Protein AF-A0A943DMT1-F1 (afdb_monomer)

Radius of gyration: 23.89 Å; Cα contacts (8 Å, |Δi|>4): 270; chains: 1; bounding box: 46×47×75 Å

Mean predicted aligned error: 6.94 Å

Foldseek 3Di:
DLQVVLLVLLVVQQVLDPCLLVVLVVLLVVLVVVLVVCVPPDPVVNVVSVVSNVVSPVSNCVSVVVVVVSVVVSVCSLVCCCFAVVALPVSLVRLVSLLVCCVVVVQDDVSVVCNLVSLLSNLVSCLQVVVLVVSVVSCVVVPSPDPVSSLQSVLSSQLSVCVVVLVLVSNLVSLVPHDPVQVVPLLSVLVNCVSVVVLVVSLVSLVPDDAPGPNSLLSSLLSNLSSCVSVVVNVRSLVSLVVNCVVVHPGPSNVSSVVVNVVD

Solvent-accessible surface area (backbone atoms only — not comparable to full-atom values): 13920 Å² total; per-residue (Å²): 116,68,55,64,49,49,43,51,56,54,56,49,36,62,70,52,70,60,61,63,56,51,52,19,53,50,42,34,51,52,33,52,52,53,51,68,76,41,75,86,55,64,69,68,62,52,50,55,50,51,52,55,28,48,52,32,41,51,56,29,50,54,54,51,47,54,52,49,53,54,52,50,52,48,54,47,57,58,46,39,36,40,33,67,69,43,32,49,63,62,31,31,56,39,31,44,50,48,41,53,50,38,65,76,70,55,56,42,74,57,30,47,70,47,42,46,58,40,49,34,50,28,39,50,28,28,48,60,70,66,36,51,67,59,32,52,52,48,49,70,73,69,47,53,82,47,66,69,48,33,53,51,45,51,48,55,49,52,42,53,49,21,58,73,75,68,36,46,68,60,26,51,59,50,57,72,71,42,56,70,75,61,66,66,39,63,71,57,47,41,53,50,28,44,62,71,68,39,34,69,62,27,45,56,51,53,71,74,50,79,62,89,43,59,40,49,42,44,52,48,30,44,50,44,17,53,34,27,45,77,72,69,38,51,75,67,12,46,61,25,27,49,55,40,49,70,67,73,49,83,36,60,64,28,59,51,29,58,56,54,59,75,76,107

Nearest PDB structures (foldseek):
  8qoy-assembly1_A  TM=2.905E-01  e=3.415E-01  Actinobacillus pleuropneumoniae
  7uxh-assembly1_C  TM=5.455E-01  e=3.270E+00  Homo sapiens
  8ras-assembly1_G  TM=3.789E-01  e=1.540E+00  Sinapis alba
  4jt6-assembly2_A  TM=5.772E-01  e=6.943E+00  Homo sapiens
  8rdj-assembly1_G  TM=2.939E-01  e=2.739E+00  Sinapis alba

Structure (mmCIF, N/CA/C/O backbone):
data_AF-A0A943DMT1-F1
#
_entry.id   AF-A0A943DMT1-F1
#
loop_
_atom_site.group_PDB
_atom_site.id
_atom_site.type_symbol
_atom_site.label_atom_id
_atom_site.label_alt_id
_atom_site.label_comp_id
_atom_site.label_asym_id
_atom_site.label_entity_id
_atom_site.label_seq_id
_atom_site.pdbx_PDB_ins_code
_atom_site.Cartn_x
_atom_site.Cartn_y
_atom_site.Cartn_z
_atom_site.occupancy
_atom_site.B_iso_or_equiv
_atom_site.auth_seq_id
_atom_site.auth_comp_id
_atom_site.auth_asym_id
_atom_site.auth_atom_id
_atom_site.pdbx_PDB_model_num
ATOM 1 N N . MET A 1 1 ? 0.502 -19.768 -8.651 1.00 56.31 1 MET A N 1
ATOM 2 C CA . MET A 1 1 ? 0.466 -19.436 -10.100 1.00 56.31 1 MET A CA 1
ATOM 3 C C . MET A 1 1 ? 0.838 -17.974 -10.369 1.00 56.31 1 MET A C 1
ATOM 5 O O . MET A 1 1 ? 1.644 -17.725 -11.260 1.00 56.31 1 MET A O 1
ATOM 9 N N . GLN A 1 2 ? 0.332 -17.012 -9.584 1.00 69.56 2 GLN A N 1
ATOM 10 C CA . GLN A 1 2 ? 0.595 -15.582 -9.805 1.00 69.56 2 GLN A CA 1
ATOM 11 C C . GLN A 1 2 ? 2.077 -15.187 -9.621 1.00 69.56 2 GLN A C 1
ATOM 13 O O . GLN A 1 2 ? 2.613 -14.405 -10.408 1.00 69.56 2 GLN A O 1
ATOM 18 N N . LYS A 1 3 ? 2.776 -15.797 -8.651 1.00 75.25 3 LYS A N 1
ATOM 19 C CA . LYS A 1 3 ? 4.197 -15.530 -8.356 1.00 75.25 3 LYS A CA 1
ATOM 20 C C . LYS A 1 3 ? 5.156 -15.800 -9.511 1.00 75.25 3 LYS A C 1
ATOM 22 O O . LYS A 1 3 ? 5.931 -14.924 -9.897 1.00 75.25 3 LYS A O 1
ATOM 27 N N . GLU A 1 4 ? 5.098 -16.994 -10.092 1.00 81.62 4 GLU A N 1
ATOM 28 C CA . GLU A 1 4 ? 5.957 -17.358 -11.223 1.00 81.62 4 GLU A CA 1
ATOM 29 C C . GLU A 1 4 ? 5.676 -16.488 -12.446 1.00 81.62 4 GLU A C 1
ATOM 31 O O . GLU A 1 4 ? 6.601 -16.082 -13.153 1.00 81.62 4 GLU A O 1
ATOM 36 N N . GLU A 1 5 ? 4.409 -16.149 -12.673 1.00 84.44 5 GLU A N 1
ATOM 37 C CA . GLU A 1 5 ? 4.015 -15.312 -13.792 1.00 84.44 5 GLU A CA 1
ATOM 38 C C . GLU A 1 5 ? 4.485 -13.861 -13.627 1.00 84.44 5 GLU A C 1
ATOM 40 O O . GLU A 1 5 ? 5.053 -13.298 -14.563 1.00 84.44 5 GLU A O 1
ATOM 45 N N . ALA A 1 6 ? 4.329 -13.260 -12.444 1.00 84.06 6 ALA A N 1
ATOM 46 C CA . ALA A 1 6 ? 4.822 -11.912 -12.170 1.00 84.06 6 ALA A CA 1
ATOM 47 C C . ALA A 1 6 ? 6.348 -11.832 -12.327 1.00 84.06 6 ALA A C 1
ATOM 49 O O . ALA A 1 6 ? 6.861 -10.923 -12.984 1.00 84.06 6 ALA A O 1
ATOM 50 N N . ILE A 1 7 ? 7.079 -12.832 -11.820 1.00 86.56 7 ILE A N 1
ATOM 51 C CA . ILE A 1 7 ? 8.531 -12.939 -12.011 1.00 86.56 7 ILE A CA 1
ATOM 52 C C . ILE A 1 7 ? 8.866 -13.119 -13.495 1.00 86.56 7 ILE A C 1
ATOM 54 O O . ILE A 1 7 ? 9.801 -12.491 -13.988 1.00 86.56 7 ILE A O 1
ATOM 58 N N . LYS A 1 8 ? 8.111 -13.930 -14.246 1.00 89.69 8 LYS A N 1
ATOM 59 C CA . LYS A 1 8 ? 8.296 -14.111 -15.696 1.00 89.69 8 LYS A CA 1
ATOM 60 C C . LYS A 1 8 ? 8.087 -12.801 -16.459 1.00 89.69 8 LYS A C 1
ATOM 62 O O . LYS A 1 8 ? 8.887 -12.469 -17.338 1.00 89.69 8 LYS A O 1
ATOM 67 N N . ILE A 1 9 ? 7.064 -12.022 -16.106 1.00 86.12 9 ILE A N 1
ATOM 68 C CA . ILE A 1 9 ? 6.836 -10.695 -16.686 1.00 86.12 9 ILE A CA 1
ATOM 69 C C . ILE A 1 9 ? 7.989 -9.758 -16.299 1.00 86.12 9 ILE A C 1
ATOM 71 O O . ILE A 1 9 ? 8.556 -9.118 -17.186 1.00 86.12 9 ILE A O 1
ATOM 75 N N . TYR A 1 10 ? 8.421 -9.739 -15.034 1.00 89.31 10 TYR A N 1
ATOM 76 C CA . TYR A 1 10 ? 9.549 -8.915 -14.592 1.00 89.31 10 TYR A CA 1
ATOM 77 C C . TYR A 1 10 ? 10.860 -9.263 -15.326 1.00 89.31 10 TYR A C 1
ATOM 79 O O . TYR A 1 10 ? 11.567 -8.385 -15.828 1.00 89.31 10 TYR A O 1
ATOM 87 N N . LYS A 1 11 ? 11.157 -10.560 -15.477 1.00 89.69 11 LYS A N 1
ATOM 88 C CA . LYS A 1 11 ? 12.288 -11.094 -16.258 1.00 89.69 11 LYS A CA 1
ATOM 89 C C . LYS A 1 11 ? 12.272 -10.591 -17.695 1.00 89.69 11 LYS A C 1
ATOM 91 O O . LYS A 1 11 ? 13.298 -10.175 -18.223 1.00 89.69 11 LYS A O 1
ATOM 96 N N . SER A 1 12 ? 11.097 -10.567 -18.313 1.00 89.25 12 SER A N 1
ATOM 97 C CA . SER A 1 12 ? 10.948 -10.158 -19.708 1.00 89.25 12 SER A CA 1
ATOM 98 C C . SER A 1 12 ? 11.250 -8.674 -19.975 1.00 89.25 12 SER A C 1
ATOM 100 O O . SER A 1 12 ? 11.383 -8.287 -21.136 1.00 89.25 12 SER A O 1
ATOM 102 N N . PHE A 1 13 ? 11.377 -7.833 -18.940 1.00 88.25 13 PHE A N 1
ATOM 103 C CA . PHE A 1 13 ? 11.869 -6.462 -19.105 1.00 88.25 13 PHE A CA 1
ATOM 104 C C . PHE A 1 13 ? 13.378 -6.399 -19.348 1.00 88.25 13 PHE A C 1
ATOM 106 O O . PHE A 1 13 ? 13.834 -5.389 -19.864 1.00 88.25 13 PHE A O 1
ATOM 113 N N . ALA A 1 14 ? 14.159 -7.440 -19.038 1.00 87.06 14 ALA A N 1
ATOM 114 C CA . ALA A 1 14 ? 15.583 -7.468 -19.387 1.00 87.06 14 ALA A CA 1
ATOM 115 C C . ALA A 1 14 ? 15.803 -7.584 -20.904 1.00 87.06 14 ALA A C 1
ATOM 117 O O . ALA A 1 14 ? 16.719 -6.975 -21.453 1.00 87.06 14 ALA A O 1
ATOM 118 N N . SER A 1 15 ? 14.950 -8.367 -21.572 1.00 81.44 15 SER A N 1
ATOM 119 C CA . SER A 1 15 ? 15.057 -8.717 -22.994 1.00 81.44 15 SER A CA 1
ATOM 120 C C . SER A 1 15 ? 14.152 -7.893 -23.909 1.00 81.44 15 SER A C 1
ATOM 122 O O . SER A 1 15 ? 14.126 -8.114 -25.121 1.00 81.44 15 SER A O 1
ATOM 124 N N . MET A 1 16 ? 13.390 -6.944 -23.362 1.00 79.50 16 MET A N 1
ATOM 125 C CA . MET A 1 16 ? 12.536 -6.082 -24.172 1.00 79.50 16 MET A CA 1
ATOM 126 C C . MET A 1 16 ? 13.415 -5.223 -25.098 1.00 79.50 16 MET A C 1
ATOM 128 O O . MET A 1 16 ? 14.428 -4.648 -24.693 1.00 79.50 16 MET A O 1
ATOM 132 N N . LYS A 1 17 ? 13.070 -5.245 -26.393 1.00 70.50 17 LYS A N 1
ATOM 133 C CA . LYS A 1 17 ? 13.954 -4.791 -27.469 1.00 70.50 17 LYS A CA 1
ATOM 134 C C . LYS A 1 17 ? 14.282 -3.302 -27.297 1.00 70.50 17 LYS A C 1
ATOM 136 O O . LYS A 1 17 ? 13.425 -2.446 -27.498 1.00 70.50 17 LYS A O 1
ATOM 141 N N . LYS A 1 18 ? 15.549 -3.007 -26.986 1.00 70.19 18 LYS A N 1
ATOM 142 C CA . LYS A 1 18 ? 16.081 -1.637 -26.874 1.00 70.19 18 LYS A CA 1
ATOM 143 C C . LYS A 1 18 ? 16.042 -0.903 -28.212 1.00 70.19 18 LYS A C 1
ATOM 145 O O . LYS A 1 18 ? 15.707 0.272 -28.267 1.00 70.19 18 LYS A O 1
ATOM 150 N N . LEU A 1 19 ? 16.390 -1.628 -29.276 1.00 60.12 19 LEU A N 1
ATOM 151 C CA . LEU A 1 19 ? 16.612 -1.088 -30.612 1.00 60.12 19 LEU A CA 1
ATOM 152 C C . LEU A 1 19 ? 15.385 -0.377 -31.205 1.00 60.12 19 LEU A C 1
ATOM 154 O O . LEU A 1 19 ? 15.560 0.762 -31.605 1.00 60.12 19 LEU A O 1
ATOM 158 N N . PRO A 1 20 ? 14.161 -0.944 -31.225 1.00 65.06 20 PRO A N 1
ATOM 159 C CA . PRO A 1 20 ? 13.002 -0.235 -31.756 1.00 65.06 20 PRO A CA 1
ATOM 160 C C . PRO A 1 20 ? 12.673 1.022 -30.949 1.00 65.06 20 PRO A C 1
ATOM 162 O O . PRO A 1 20 ? 12.417 2.039 -31.563 1.00 65.06 20 PRO A O 1
ATOM 165 N N . ILE A 1 21 ? 12.768 1.011 -29.614 1.00 66.56 21 ILE A N 1
ATOM 166 C CA . ILE A 1 21 ? 12.490 2.206 -28.791 1.00 66.56 21 ILE A CA 1
ATOM 167 C C . ILE A 1 21 ? 13.549 3.301 -29.014 1.00 66.56 21 ILE A C 1
ATOM 169 O O . ILE A 1 21 ? 13.216 4.478 -29.116 1.00 66.56 21 ILE A O 1
ATOM 173 N N . ILE A 1 22 ? 14.830 2.930 -29.103 1.00 68.94 22 ILE A N 1
ATOM 174 C CA . ILE A 1 22 ? 15.926 3.883 -29.344 1.00 68.94 22 ILE A CA 1
ATOM 175 C C . ILE A 1 22 ? 15.883 4.406 -30.781 1.00 68.94 22 ILE A C 1
ATOM 177 O O . ILE A 1 22 ? 15.992 5.609 -30.988 1.00 68.94 22 ILE A O 1
ATOM 181 N N . ALA A 1 23 ? 15.703 3.525 -31.767 1.00 65.25 23 ALA A N 1
ATOM 182 C CA . ALA A 1 23 ? 15.617 3.890 -33.178 1.00 65.25 23 ALA A CA 1
ATOM 183 C C . ALA A 1 23 ? 14.417 4.800 -33.441 1.00 65.25 23 ALA A C 1
ATOM 185 O O . ALA A 1 23 ? 14.522 5.742 -34.216 1.00 65.25 23 ALA A O 1
ATOM 186 N N . SER A 1 24 ? 13.300 4.559 -32.761 1.00 66.12 24 SER A N 1
ATOM 187 C CA . SER A 1 24 ? 12.099 5.365 -32.910 1.00 66.12 24 SER A CA 1
ATOM 188 C C . SER A 1 24 ? 12.280 6.761 -32.285 1.00 66.12 24 SER A C 1
ATOM 190 O O . SER A 1 24 ? 11.976 7.767 -32.924 1.00 66.12 24 SER A O 1
ATOM 192 N N . LEU A 1 25 ? 12.904 6.851 -31.100 1.00 70.12 25 LEU A N 1
ATOM 193 C CA . LEU A 1 25 ? 13.276 8.131 -30.483 1.00 70.12 25 LEU A CA 1
ATOM 194 C C . LEU A 1 25 ? 14.291 8.909 -31.341 1.00 70.12 25 LEU A C 1
ATOM 196 O O . LEU A 1 25 ? 14.144 10.112 -31.542 1.00 70.12 25 LEU A O 1
ATOM 200 N N . ALA A 1 26 ? 15.300 8.217 -31.878 1.00 73.81 26 ALA A N 1
ATOM 201 C CA . ALA A 1 26 ? 16.315 8.799 -32.750 1.00 73.81 26 ALA A CA 1
ATOM 202 C C . ALA A 1 26 ? 15.716 9.295 -34.074 1.00 73.81 26 ALA A C 1
ATOM 204 O O . ALA A 1 26 ? 16.050 10.391 -34.512 1.00 73.81 26 ALA A O 1
ATOM 205 N N . ALA A 1 27 ? 14.796 8.537 -34.677 1.00 70.00 27 ALA A N 1
ATOM 206 C CA . ALA A 1 27 ? 14.100 8.938 -35.895 1.00 70.00 27 ALA A CA 1
ATOM 207 C C . ALA A 1 27 ? 13.188 10.154 -35.667 1.00 70.00 27 ALA A C 1
ATOM 209 O O . ALA A 1 27 ? 13.131 11.043 -36.513 1.00 70.00 27 ALA A O 1
ATOM 210 N N . MET A 1 28 ? 12.533 10.243 -34.504 1.00 71.62 28 MET A N 1
ATOM 211 C CA . MET A 1 28 ? 11.756 11.423 -34.115 1.00 71.62 28 MET A CA 1
ATOM 212 C C . MET A 1 28 ? 12.650 12.666 -33.961 1.00 71.62 28 MET A C 1
ATOM 214 O O . MET A 1 28 ? 12.323 13.725 -34.490 1.00 71.62 28 MET A O 1
ATOM 218 N N . ILE A 1 29 ? 13.804 12.536 -33.293 1.00 77.81 29 ILE A N 1
ATOM 219 C CA . ILE A 1 29 ? 14.772 13.634 -33.118 1.00 77.81 29 ILE A CA 1
ATOM 220 C C . ILE A 1 29 ? 15.372 14.061 -34.465 1.00 77.81 29 ILE A C 1
ATOM 222 O O . ILE A 1 29 ? 15.385 15.249 -34.776 1.00 77.81 29 ILE A O 1
ATOM 226 N N . ALA A 1 30 ? 15.828 13.109 -35.284 1.00 73.31 30 ALA A N 1
ATOM 227 C CA . ALA A 1 30 ? 16.357 13.380 -36.621 1.00 73.31 30 ALA A CA 1
ATOM 228 C C . ALA A 1 30 ? 15.311 14.070 -37.504 1.00 73.31 30 ALA A C 1
ATOM 230 O O . ALA A 1 30 ? 15.624 15.016 -38.220 1.00 73.31 30 ALA A O 1
ATOM 231 N N . GLY A 1 31 ? 14.053 13.649 -37.383 1.00 69.88 31 GLY A N 1
ATOM 232 C CA . GLY A 1 31 ? 12.919 14.274 -38.034 1.00 69.88 31 GLY A CA 1
ATOM 233 C C . GLY A 1 31 ? 12.712 15.741 -37.684 1.00 69.88 31 GLY A C 1
ATOM 234 O O . GLY A 1 31 ? 12.584 16.581 -38.574 1.00 69.88 31 GLY A O 1
ATOM 235 N N . LEU A 1 32 ? 12.728 16.051 -36.387 1.00 71.50 32 LEU A N 1
ATOM 236 C CA . LEU A 1 32 ? 12.641 17.425 -35.895 1.00 71.50 32 LEU A CA 1
ATOM 237 C C . LEU A 1 32 ? 13.824 18.270 -36.387 1.00 71.50 32 LEU A C 1
ATOM 239 O O . LEU A 1 32 ? 13.625 19.400 -36.822 1.00 71.50 32 LEU A O 1
ATOM 243 N N . ILE A 1 33 ? 15.042 17.720 -36.383 1.00 76.50 33 ILE A N 1
ATOM 244 C CA . ILE A 1 33 ? 16.239 18.417 -36.878 1.00 76.50 33 ILE A CA 1
ATOM 245 C C . ILE A 1 33 ? 16.117 18.725 -38.377 1.00 76.50 33 ILE A C 1
ATOM 247 O O . ILE A 1 33 ? 16.348 19.861 -38.785 1.00 76.50 33 ILE A O 1
ATOM 251 N N . ILE A 1 34 ? 15.714 17.748 -39.196 1.00 70.12 34 ILE A N 1
ATOM 252 C CA . ILE A 1 34 ? 15.523 17.934 -40.644 1.00 70.12 34 ILE A CA 1
ATOM 253 C C . ILE A 1 34 ? 14.454 18.995 -40.920 1.00 70.12 34 ILE A C 1
ATOM 255 O O . ILE A 1 34 ? 14.641 19.812 -41.822 1.00 70.12 34 ILE A O 1
ATOM 259 N N . PHE A 1 35 ? 13.373 19.015 -40.135 1.00 68.06 35 PHE A N 1
ATOM 260 C CA . PHE A 1 35 ? 12.329 20.035 -40.225 1.00 68.06 35 PHE A CA 1
ATOM 261 C C . PHE A 1 35 ? 12.877 21.444 -39.952 1.00 68.06 35 PHE A C 1
ATOM 263 O O . PHE A 1 35 ? 12.688 22.340 -40.773 1.00 68.06 35 PHE A O 1
ATOM 270 N N . PHE A 1 36 ? 13.615 21.638 -38.852 1.00 70.00 36 PHE A N 1
ATOM 271 C CA . PHE A 1 36 ? 14.183 22.948 -38.509 1.00 70.00 36 PHE A CA 1
ATOM 272 C C . PHE A 1 36 ? 15.251 23.425 -39.503 1.00 70.00 36 PHE A C 1
ATOM 274 O O . PHE A 1 36 ? 15.325 24.618 -39.785 1.00 70.00 36 PHE A O 1
ATOM 281 N N . LEU A 1 37 ? 16.055 22.516 -40.065 1.00 72.00 37 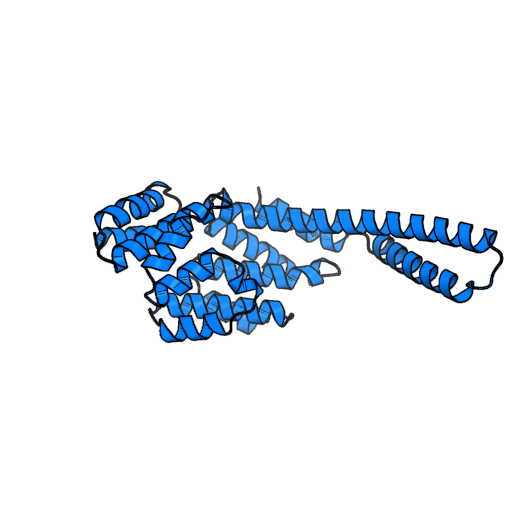LEU A N 1
ATOM 282 C CA . LEU A 1 37 ? 17.093 22.866 -41.042 1.00 72.00 37 LEU A CA 1
ATOM 283 C C . LEU A 1 37 ? 16.537 23.218 -42.431 1.00 72.00 37 LEU A C 1
ATOM 285 O O . LEU A 1 37 ? 17.196 23.932 -43.180 1.00 72.00 37 LEU A O 1
ATOM 289 N N . ASN A 1 38 ? 15.338 22.743 -42.779 1.00 68.06 38 ASN A N 1
ATOM 290 C CA . ASN A 1 38 ? 14.748 22.904 -44.115 1.00 68.06 38 ASN A CA 1
ATOM 291 C C . ASN A 1 38 ? 13.514 23.813 -44.134 1.00 68.06 38 ASN A C 1
ATOM 293 O O . ASN A 1 38 ? 12.703 23.730 -45.054 1.00 68.06 38 ASN A O 1
ATOM 297 N N . ILE A 1 39 ? 13.378 24.714 -43.156 1.00 66.56 39 ILE A N 1
ATOM 298 C CA . ILE A 1 39 ? 12.214 25.608 -43.041 1.00 66.56 39 ILE A CA 1
ATOM 299 C C . ILE A 1 39 ? 12.034 26.534 -44.266 1.00 66.56 39 ILE A C 1
ATOM 301 O O . ILE A 1 39 ? 10.929 26.996 -44.526 1.00 66.56 39 ILE A O 1
ATOM 305 N N . ASN A 1 40 ? 13.107 26.743 -45.044 1.00 67.31 40 ASN A N 1
ATOM 306 C CA . ASN A 1 40 ? 13.139 27.547 -46.274 1.00 67.31 40 ASN A CA 1
ATOM 307 C C . ASN A 1 40 ? 13.223 26.704 -47.568 1.00 67.31 40 ASN A C 1
ATOM 309 O O . ASN A 1 40 ? 13.429 27.259 -48.647 1.00 67.31 40 ASN A O 1
ATOM 313 N N . ALA A 1 41 ? 13.125 25.372 -47.486 1.00 62.66 41 ALA A N 1
ATOM 314 C CA . ALA A 1 41 ? 13.179 24.489 -48.653 1.00 62.66 41 ALA A CA 1
ATOM 315 C C . ALA A 1 41 ? 11.832 24.442 -49.406 1.00 62.66 41 ALA A C 1
ATOM 317 O O . ALA A 1 41 ? 10.784 24.794 -48.869 1.00 62.66 41 ALA A O 1
ATOM 318 N N . GLY A 1 42 ? 11.845 23.985 -50.665 1.00 68.19 42 GLY A N 1
ATOM 319 C CA . GLY A 1 42 ? 10.634 23.863 -51.487 1.00 68.19 42 GLY A CA 1
ATOM 320 C C . GLY A 1 42 ? 9.558 22.966 -50.853 1.00 68.19 42 GLY A C 1
ATOM 321 O O . GLY A 1 42 ? 9.865 21.953 -50.222 1.00 68.19 42 GLY A O 1
ATOM 322 N N . SER A 1 43 ? 8.284 23.318 -51.062 1.00 66.94 43 SER A N 1
ATOM 323 C CA . SER A 1 43 ? 7.121 22.726 -50.378 1.00 66.94 43 SER A CA 1
ATOM 324 C C . SER A 1 43 ? 7.062 21.191 -50.427 1.00 66.94 43 SER A C 1
ATOM 326 O O . SER A 1 43 ? 6.732 20.562 -49.425 1.00 66.94 43 SER A O 1
ATOM 328 N N . LEU A 1 44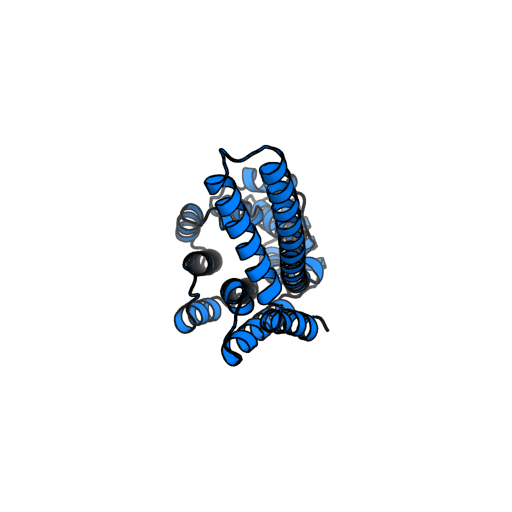 ? 7.444 20.564 -51.544 1.00 71.38 44 LEU A N 1
ATOM 329 C CA . LEU A 1 44 ? 7.441 19.103 -51.706 1.00 71.38 44 LEU A CA 1
ATOM 330 C C . LEU A 1 44 ? 8.405 18.379 -50.743 1.00 71.38 44 LEU A C 1
ATOM 332 O O . LEU A 1 44 ? 8.061 17.329 -50.200 1.00 71.38 44 LEU A O 1
ATOM 336 N N . PHE A 1 45 ? 9.591 18.946 -50.493 1.00 67.31 45 PHE A N 1
ATOM 337 C CA . PHE A 1 45 ? 10.575 18.366 -49.569 1.00 67.31 45 PHE A CA 1
ATOM 338 C C . PHE A 1 45 ? 10.082 18.413 -48.122 1.00 67.31 45 PHE A C 1
ATOM 340 O O . PHE A 1 45 ? 10.266 17.456 -47.368 1.00 67.31 45 PHE A O 1
ATOM 347 N N . ILE A 1 46 ? 9.390 19.496 -47.762 1.00 67.69 46 ILE A N 1
ATOM 348 C CA . ILE A 1 46 ? 8.757 19.652 -46.451 1.00 67.69 46 ILE A CA 1
ATOM 349 C C . ILE A 1 46 ? 7.674 18.576 -46.256 1.00 67.69 46 ILE A C 1
ATOM 351 O O . ILE A 1 46 ? 7.640 17.933 -45.208 1.00 67.69 46 ILE A O 1
ATOM 355 N N . TYR A 1 47 ? 6.845 18.299 -47.271 1.00 70.81 47 TYR A N 1
ATOM 356 C CA . TYR A 1 47 ? 5.806 17.260 -47.188 1.00 70.81 47 TYR A CA 1
ATOM 357 C C . TYR A 1 47 ? 6.367 15.841 -47.014 1.00 70.81 47 TYR A C 1
ATOM 359 O O . TYR A 1 47 ? 5.878 15.093 -46.168 1.00 70.81 47 TYR A O 1
ATOM 367 N N . ILE A 1 48 ? 7.407 15.463 -47.764 1.00 73.38 48 ILE A N 1
ATOM 368 C CA . ILE A 1 48 ? 8.024 14.129 -47.644 1.00 73.38 48 ILE A CA 1
ATOM 369 C C . ILE A 1 48 ? 8.667 13.954 -46.261 1.00 73.38 48 ILE A C 1
ATOM 371 O O . ILE A 1 48 ? 8.493 12.911 -45.623 1.00 73.38 48 ILE A O 1
ATOM 375 N N . ALA A 1 49 ? 9.353 14.989 -45.762 1.00 67.31 49 ALA A N 1
ATOM 376 C CA . ALA A 1 49 ? 9.916 14.982 -44.417 1.00 67.31 49 ALA A CA 1
ATOM 377 C C . ALA A 1 49 ? 8.820 14.842 -43.345 1.00 67.31 49 ALA A C 1
ATOM 379 O O . ALA A 1 49 ? 8.946 14.015 -42.444 1.00 67.31 49 ALA A O 1
ATOM 380 N N . LEU A 1 50 ? 7.706 15.571 -43.455 1.00 70.69 50 LEU A N 1
ATOM 381 C CA . LEU A 1 50 ? 6.579 15.461 -42.520 1.00 70.69 50 LEU A CA 1
ATOM 382 C C . LEU A 1 50 ? 5.944 14.060 -42.506 1.00 70.69 50 LEU A C 1
ATOM 384 O O . LEU A 1 50 ? 5.641 13.535 -41.436 1.00 70.69 50 LEU A O 1
ATOM 388 N N . ILE A 1 51 ? 5.789 13.415 -43.665 1.00 77.44 51 ILE A N 1
ATOM 389 C CA . ILE A 1 51 ? 5.226 12.057 -43.744 1.00 77.44 51 ILE A CA 1
ATOM 390 C C . ILE A 1 51 ? 6.168 11.038 -43.094 1.00 77.44 51 ILE A C 1
ATOM 392 O O . ILE A 1 51 ? 5.734 10.226 -42.276 1.00 77.44 51 ILE A O 1
ATOM 396 N N . PHE A 1 52 ? 7.463 11.088 -43.416 1.00 75.88 52 PHE A N 1
ATOM 397 C CA . PHE A 1 52 ? 8.441 10.152 -42.859 1.00 75.88 52 PHE A CA 1
ATOM 398 C C . PHE A 1 52 ? 8.565 10.303 -41.338 1.00 75.88 52 PHE A C 1
ATOM 400 O O . PHE A 1 52 ? 8.526 9.319 -40.598 1.00 75.88 52 PHE A O 1
ATOM 407 N N . THR A 1 53 ? 8.633 11.543 -40.854 1.00 70.69 53 THR A N 1
ATOM 408 C CA . THR A 1 53 ? 8.680 11.832 -39.416 1.00 70.69 53 THR A CA 1
ATOM 409 C C . THR A 1 53 ? 7.399 11.422 -38.698 1.00 70.69 53 THR A C 1
ATOM 411 O O . THR A 1 53 ? 7.481 10.833 -37.619 1.00 70.69 53 THR A O 1
ATOM 414 N N . GLY A 1 54 ? 6.232 11.626 -39.317 1.00 73.25 54 GLY A N 1
ATOM 415 C CA . GLY A 1 54 ? 4.947 11.146 -38.812 1.00 73.25 54 GLY A CA 1
ATOM 416 C C . GLY A 1 54 ? 4.893 9.621 -38.671 1.00 73.25 54 GLY A C 1
ATOM 417 O O . GLY A 1 54 ? 4.485 9.115 -37.625 1.00 73.25 54 GLY A O 1
ATOM 418 N N . LEU A 1 55 ? 5.376 8.873 -39.668 1.00 79.12 55 LEU A N 1
ATOM 419 C CA . LEU A 1 55 ? 5.439 7.406 -39.621 1.00 79.12 55 LEU A CA 1
ATOM 420 C C . LEU A 1 55 ? 6.411 6.903 -38.543 1.00 79.12 55 LEU A C 1
ATOM 422 O O . LEU A 1 55 ? 6.086 5.984 -37.786 1.00 79.12 55 LEU A O 1
ATOM 426 N N . CYS A 1 56 ? 7.583 7.528 -38.415 1.00 73.50 56 CYS A N 1
ATOM 427 C CA . CYS A 1 56 ? 8.540 7.200 -37.359 1.00 73.50 56 CYS A CA 1
ATOM 428 C C . CYS A 1 56 ? 7.985 7.497 -35.957 1.00 73.50 56 CYS A C 1
ATOM 430 O O . CYS A 1 56 ? 8.149 6.684 -35.040 1.00 73.50 56 CYS A O 1
ATOM 432 N N . ALA A 1 57 ? 7.291 8.624 -35.782 1.00 70.75 57 ALA A N 1
ATOM 433 C CA . ALA A 1 57 ? 6.617 8.965 -34.534 1.00 70.75 57 ALA A CA 1
ATOM 434 C C . ALA A 1 57 ? 5.510 7.950 -34.199 1.00 70.75 57 ALA A C 1
ATOM 436 O O . ALA A 1 57 ? 5.449 7.466 -33.069 1.00 70.75 57 ALA A O 1
ATOM 437 N N . LEU A 1 58 ? 4.700 7.537 -35.179 1.00 78.75 58 LEU A N 1
ATOM 438 C CA . LEU A 1 58 ? 3.646 6.535 -34.992 1.00 78.75 58 LEU A CA 1
ATOM 439 C C . LEU A 1 58 ? 4.214 5.175 -34.545 1.00 78.75 58 LEU A C 1
ATOM 441 O O . LEU A 1 58 ? 3.762 4.607 -33.549 1.00 78.75 58 LEU A O 1
ATOM 445 N N . CYS A 1 59 ? 5.266 4.685 -35.207 1.00 73.62 59 CYS A N 1
ATOM 446 C CA . CYS A 1 59 ? 5.961 3.457 -34.804 1.00 73.62 59 CYS A CA 1
ATOM 447 C C . CYS A 1 59 ? 6.560 3.558 -33.388 1.00 73.62 59 CYS A C 1
ATOM 449 O O . CYS A 1 59 ? 6.504 2.591 -32.620 1.00 73.62 59 CYS A O 1
ATOM 451 N N . SER A 1 60 ? 7.090 4.734 -33.019 1.00 72.44 60 SER A N 1
ATOM 452 C CA . SER A 1 60 ? 7.588 5.014 -31.662 1.00 72.44 60 SER A CA 1
ATOM 453 C C . SER A 1 60 ? 6.489 4.886 -30.618 1.00 72.44 60 SER A C 1
ATOM 455 O O . SER A 1 60 ? 6.668 4.213 -29.601 1.00 72.44 60 SER A O 1
ATOM 457 N N . LEU A 1 61 ? 5.345 5.520 -30.883 1.00 74.31 61 LEU A N 1
ATOM 458 C CA . LEU A 1 61 ? 4.198 5.539 -29.986 1.00 74.31 61 LEU A CA 1
ATOM 459 C C . LEU A 1 61 ? 3.652 4.130 -29.761 1.00 74.31 61 LEU A C 1
ATOM 461 O O . LEU A 1 61 ? 3.394 3.769 -28.617 1.00 74.31 61 LEU A O 1
ATOM 465 N N . ILE A 1 62 ? 3.565 3.302 -30.807 1.00 79.81 62 ILE A N 1
ATOM 466 C CA . ILE A 1 62 ? 3.114 1.905 -30.693 1.00 79.81 62 ILE A CA 1
ATOM 467 C C . ILE A 1 62 ? 4.072 1.082 -29.816 1.00 79.81 62 ILE A C 1
ATOM 469 O O . ILE A 1 62 ? 3.632 0.356 -28.920 1.00 79.81 62 ILE A O 1
ATOM 473 N N . CYS A 1 63 ? 5.388 1.213 -30.023 1.00 73.75 63 CYS A N 1
ATOM 474 C CA . CYS A 1 63 ? 6.384 0.496 -29.219 1.00 73.75 63 CYS A CA 1
ATOM 475 C C . CYS A 1 63 ? 6.343 0.921 -27.744 1.00 73.75 63 CYS A C 1
ATOM 477 O O . CYS A 1 63 ? 6.406 0.077 -26.845 1.00 73.75 63 CYS A O 1
ATOM 479 N N . PHE A 1 64 ? 6.216 2.225 -27.493 1.00 76.31 64 PHE A N 1
ATOM 480 C CA . PHE A 1 64 ? 6.120 2.777 -26.146 1.00 76.31 64 PHE A CA 1
ATOM 481 C C . PHE A 1 64 ? 4.810 2.374 -25.457 1.00 76.31 64 PHE A C 1
ATOM 483 O O . PHE A 1 64 ? 4.828 1.958 -24.299 1.00 76.31 64 PHE A O 1
ATOM 490 N N . TYR A 1 65 ? 3.694 2.394 -26.186 1.00 79.94 65 TYR A N 1
ATOM 491 C CA . TYR A 1 65 ? 2.391 1.934 -25.712 1.00 79.94 65 TYR A CA 1
ATOM 492 C C . TYR A 1 65 ? 2.435 0.465 -25.276 1.00 79.94 65 TYR A C 1
ATOM 494 O O . TYR A 1 65 ? 2.019 0.142 -24.164 1.00 79.94 65 TYR A O 1
ATOM 502 N N . TYR A 1 66 ? 3.030 -0.420 -26.082 1.00 82.00 66 TYR A N 1
ATOM 503 C CA . TYR A 1 66 ? 3.198 -1.827 -25.708 1.00 82.00 66 TYR A CA 1
ATOM 504 C C . TYR A 1 66 ? 4.055 -2.005 -24.443 1.00 82.00 66 TYR A C 1
ATOM 506 O O . TYR A 1 66 ? 3.731 -2.821 -23.574 1.00 82.00 66 TYR A O 1
ATOM 514 N N . ALA A 1 67 ? 5.136 -1.228 -24.304 1.00 81.25 67 ALA A N 1
ATOM 515 C CA . ALA A 1 67 ? 5.964 -1.248 -23.101 1.00 81.25 67 ALA A CA 1
ATOM 516 C C . ALA A 1 67 ? 5.170 -0.802 -21.861 1.00 81.25 67 ALA A C 1
ATOM 518 O O . ALA A 1 67 ? 5.219 -1.489 -20.838 1.00 81.25 67 ALA A O 1
ATOM 519 N N . ILE A 1 68 ? 4.394 0.285 -21.967 1.00 83.50 68 ILE A N 1
ATOM 520 C CA . ILE A 1 68 ? 3.510 0.767 -20.897 1.00 83.50 68 ILE A CA 1
ATOM 521 C C . ILE A 1 68 ? 2.484 -0.298 -20.520 1.00 83.50 68 ILE A C 1
ATOM 523 O O . ILE A 1 68 ? 2.371 -0.620 -19.341 1.00 83.50 68 ILE A O 1
ATOM 527 N N . LEU A 1 69 ? 1.777 -0.888 -21.488 1.00 85.88 69 LEU A N 1
ATOM 528 C CA . LEU A 1 69 ? 0.779 -1.926 -21.213 1.00 85.88 69 LEU A CA 1
ATOM 529 C C . LEU A 1 69 ? 1.379 -3.101 -20.441 1.00 85.88 69 LEU A C 1
ATOM 531 O O . LEU A 1 69 ? 0.768 -3.616 -19.506 1.00 85.88 69 LEU A O 1
ATOM 535 N N . LYS A 1 70 ? 2.600 -3.511 -20.792 1.00 87.62 70 LYS A N 1
ATOM 536 C CA . LYS A 1 70 ? 3.288 -4.597 -20.092 1.00 87.62 70 LYS A CA 1
ATOM 537 C C . LYS A 1 70 ? 3.652 -4.227 -18.655 1.00 87.62 70 LYS A C 1
ATOM 539 O O . LYS A 1 70 ? 3.539 -5.071 -17.767 1.00 87.62 70 LYS A O 1
ATOM 544 N N . VAL A 1 71 ? 4.082 -2.985 -18.428 1.00 87.75 71 VAL A N 1
ATOM 545 C CA . VAL A 1 71 ? 4.330 -2.446 -17.083 1.00 87.75 71 VAL A CA 1
ATOM 546 C C . VAL A 1 71 ? 3.032 -2.433 -16.280 1.00 87.75 71 VAL A C 1
ATOM 548 O O . VAL A 1 71 ? 2.996 -3.016 -15.200 1.00 87.75 71 VAL A O 1
ATOM 551 N N . LEU A 1 72 ? 1.960 -1.858 -16.831 1.00 88.38 72 LEU A N 1
ATOM 552 C CA . LEU A 1 72 ? 0.644 -1.808 -16.192 1.00 88.38 72 LEU A CA 1
ATOM 553 C C . LEU A 1 72 ? 0.142 -3.206 -15.830 1.00 88.38 72 LEU A C 1
ATOM 555 O O . LEU A 1 72 ? -0.278 -3.414 -14.699 1.00 88.38 72 LEU A O 1
ATOM 559 N N . LYS A 1 73 ? 0.282 -4.184 -16.733 1.00 89.19 73 LYS A N 1
ATOM 560 C CA . LYS A 1 73 ? -0.099 -5.578 -16.475 1.00 89.19 73 LYS A CA 1
ATOM 561 C C . LYS A 1 73 ? 0.667 -6.192 -15.300 1.00 89.19 73 LYS A C 1
ATOM 563 O O . LYS A 1 73 ? 0.074 -6.929 -14.518 1.00 89.19 73 LYS A O 1
ATOM 568 N N . LEU A 1 74 ? 1.967 -5.911 -15.161 1.00 90.31 74 LEU A N 1
ATOM 569 C CA . LEU A 1 74 ? 2.738 -6.401 -14.013 1.00 90.31 74 LEU A CA 1
ATOM 570 C C . LEU A 1 74 ? 2.257 -5.762 -12.707 1.00 90.31 74 LEU A C 1
ATOM 572 O O . LEU A 1 74 ? 2.019 -6.476 -11.737 1.00 90.31 74 LEU A O 1
ATOM 576 N N . PHE A 1 75 ? 2.099 -4.436 -12.686 1.00 89.00 75 PHE A N 1
ATOM 577 C CA . PHE A 1 75 ? 1.609 -3.732 -11.500 1.00 89.00 75 PHE A CA 1
ATOM 578 C C . PHE A 1 75 ? 0.204 -4.183 -11.111 1.00 89.00 75 PHE A C 1
ATOM 580 O O . PHE A 1 75 ? -0.034 -4.412 -9.930 1.00 89.00 75 PHE A O 1
ATOM 587 N N . GLN A 1 76 ? -0.682 -4.367 -12.093 1.00 89.25 76 GLN A N 1
ATOM 588 C CA . GLN A 1 76 ? -2.034 -4.870 -11.885 1.00 89.25 76 GLN A CA 1
ATOM 589 C C . GLN A 1 76 ? -1.999 -6.237 -11.203 1.00 89.25 76 GLN A C 1
ATOM 591 O O . GLN A 1 76 ? -2.554 -6.353 -10.119 1.00 89.25 76 GLN A O 1
ATOM 596 N N . LYS A 1 77 ? -1.266 -7.216 -11.755 1.00 89.06 77 LYS A N 1
ATOM 597 C CA . LYS A 1 77 ? -1.163 -8.560 -11.158 1.00 89.06 77 LYS A CA 1
ATOM 598 C C . LYS A 1 77 ? -0.633 -8.542 -9.734 1.00 89.06 77 LYS A C 1
ATOM 600 O O . LYS A 1 77 ? -1.185 -9.195 -8.865 1.00 89.06 77 LYS A O 1
ATOM 605 N N . VAL A 1 78 ? 0.425 -7.772 -9.484 1.00 90.19 78 VAL A N 1
ATOM 606 C CA . VAL A 1 78 ? 0.972 -7.641 -8.127 1.00 90.19 78 VAL A CA 1
ATOM 607 C C . VAL A 1 78 ? -0.056 -7.005 -7.188 1.00 90.19 78 VAL A C 1
ATOM 609 O O . VAL A 1 78 ? -0.183 -7.429 -6.048 1.00 90.19 78 VAL A O 1
ATOM 612 N N . SER A 1 79 ? -0.806 -6.003 -7.653 1.00 89.81 79 SER A N 1
ATOM 613 C CA . SER A 1 79 ? -1.815 -5.327 -6.834 1.00 89.81 79 SER A CA 1
ATOM 614 C C . SER A 1 79 ? -3.097 -6.136 -6.621 1.00 89.81 79 SER A C 1
ATOM 616 O O . SER A 1 79 ? -3.755 -5.936 -5.608 1.00 89.81 79 SER A O 1
ATOM 618 N N . GLU A 1 80 ? -3.449 -7.029 -7.546 1.00 92.25 80 GLU A N 1
ATOM 619 C CA . GLU A 1 80 ? -4.668 -7.847 -7.522 1.00 92.25 80 GLU A CA 1
ATOM 620 C C . GLU A 1 80 ? -4.669 -8.818 -6.336 1.00 92.25 80 GLU A C 1
ATOM 622 O O . GLU A 1 80 ? -5.666 -8.885 -5.623 1.00 92.25 80 GLU A O 1
ATOM 627 N N . VAL A 1 81 ? -3.517 -9.427 -6.022 1.00 91.19 81 VAL A N 1
ATOM 628 C CA . VAL A 1 81 ? -3.338 -10.291 -4.837 1.00 91.19 81 VAL A CA 1
ATOM 629 C C . VAL A 1 81 ? -3.819 -9.601 -3.556 1.00 91.19 81 VAL A C 1
ATOM 631 O O . VAL A 1 81 ? -4.580 -10.150 -2.764 1.00 91.19 81 VAL A O 1
ATOM 634 N N . LEU A 1 82 ? -3.409 -8.348 -3.356 1.00 91.12 82 LEU A N 1
ATOM 635 C CA . LEU A 1 82 ? -3.784 -7.604 -2.159 1.00 91.12 82 LEU A CA 1
ATOM 636 C C . LEU A 1 82 ? -5.184 -6.987 -2.269 1.00 91.12 82 LEU A C 1
ATOM 638 O O . LEU A 1 82 ? -5.918 -6.948 -1.287 1.00 91.12 82 LEU A O 1
ATOM 642 N N . ASN A 1 83 ? -5.541 -6.448 -3.434 1.00 91.88 83 ASN A N 1
ATOM 643 C CA . ASN A 1 83 ? -6.743 -5.629 -3.590 1.00 91.88 83 ASN A CA 1
ATOM 644 C C . ASN A 1 83 ? -8.017 -6.441 -3.859 1.00 91.88 83 ASN A C 1
ATOM 646 O O . ASN A 1 83 ? -9.099 -5.987 -3.488 1.00 91.88 83 ASN A O 1
ATOM 650 N N . GLU A 1 84 ? -7.891 -7.606 -4.494 1.00 92.19 84 GLU A N 1
ATOM 651 C CA . GLU A 1 84 ? -9.008 -8.451 -4.931 1.00 92.19 84 GLU A CA 1
ATOM 652 C C . GLU A 1 84 ? -9.006 -9.827 -4.264 1.00 92.19 84 GLU A C 1
ATOM 654 O O . GLU A 1 84 ? -10.070 -10.300 -3.854 1.00 92.19 84 GLU A O 1
ATOM 659 N N . ASP A 1 85 ? -7.838 -10.459 -4.123 1.00 91.50 85 ASP A N 1
ATOM 660 C CA . ASP A 1 85 ? -7.730 -11.768 -3.459 1.00 91.50 85 ASP A CA 1
ATOM 661 C C . ASP A 1 85 ? -7.670 -11.631 -1.926 1.00 91.50 85 ASP A C 1
ATOM 663 O O . ASP A 1 85 ? -7.971 -12.584 -1.199 1.00 91.50 85 ASP A O 1
ATOM 667 N N . LEU A 1 86 ? -7.376 -10.412 -1.446 1.00 91.38 86 LEU A N 1
ATOM 668 C CA . LEU A 1 86 ? -7.249 -10.046 -0.033 1.00 91.38 86 LEU A CA 1
ATOM 669 C C . LEU A 1 86 ? -6.200 -10.897 0.700 1.00 91.38 86 LEU A C 1
ATOM 671 O O . LEU A 1 86 ? -6.366 -11.223 1.875 1.00 91.38 86 LEU A O 1
ATOM 675 N N . ASP A 1 87 ? -5.121 -11.249 0.001 1.00 91.81 87 ASP A N 1
ATOM 676 C CA . ASP A 1 87 ? -4.047 -12.090 0.523 1.00 91.81 87 ASP A CA 1
ATOM 677 C C . ASP A 1 87 ? -2.785 -11.254 0.791 1.00 91.81 87 ASP A C 1
ATOM 679 O O . ASP A 1 87 ? -1.953 -11.002 -0.086 1.00 91.81 87 ASP A O 1
ATOM 683 N N . GLN A 1 88 ? -2.655 -10.751 2.022 1.00 92.38 88 GLN A N 1
ATOM 684 C CA . GLN A 1 88 ? -1.511 -9.912 2.397 1.00 92.38 88 GLN A CA 1
ATOM 685 C C . GLN A 1 88 ? -0.192 -10.694 2.490 1.00 92.38 88 GLN A C 1
ATOM 687 O O . GLN A 1 88 ? 0.872 -10.102 2.269 1.00 92.38 88 GLN A O 1
ATOM 692 N N . GLU A 1 89 ? -0.252 -11.997 2.784 1.00 92.00 89 GLU A N 1
ATOM 693 C CA . GLU A 1 89 ? 0.923 -12.863 2.888 1.00 92.00 89 GLU A CA 1
ATOM 694 C C . GLU A 1 89 ? 1.449 -13.221 1.499 1.00 92.00 89 GLU A C 1
ATOM 696 O O . GLU A 1 89 ? 2.640 -13.045 1.230 1.00 92.00 89 GLU A O 1
ATOM 701 N N . GLU A 1 90 ? 0.576 -13.637 0.575 1.00 92.19 90 GLU A N 1
ATOM 702 C CA . GLU A 1 90 ? 0.964 -13.873 -0.817 1.00 92.19 90 GLU A CA 1
ATOM 703 C C . GLU A 1 90 ? 1.477 -12.575 -1.453 1.00 92.19 90 GLU A C 1
ATOM 705 O O . GLU A 1 90 ? 2.493 -12.595 -2.153 1.00 92.19 90 GLU A O 1
ATOM 710 N N . TYR A 1 91 ? 0.866 -11.422 -1.153 1.00 93.56 91 TYR A N 1
ATOM 711 C CA . TYR A 1 91 ? 1.357 -10.124 -1.623 1.00 93.56 91 TYR A CA 1
ATOM 712 C C . TYR A 1 91 ? 2.781 -9.817 -1.124 1.00 93.56 91 TYR A C 1
ATOM 714 O O . TYR A 1 91 ? 3.635 -9.355 -1.896 1.00 93.56 91 TYR A O 1
ATOM 722 N N . LEU A 1 92 ? 3.070 -10.106 0.148 1.00 94.94 92 LEU A N 1
ATOM 723 C CA . LEU A 1 92 ? 4.412 -9.973 0.717 1.00 94.94 92 LEU A CA 1
ATOM 724 C C . LEU A 1 92 ? 5.405 -10.909 0.024 1.00 94.94 92 LEU A C 1
ATOM 726 O O . LEU A 1 92 ? 6.414 -10.444 -0.506 1.00 94.94 92 LEU A O 1
ATOM 730 N N . GLN A 1 93 ? 5.087 -12.200 -0.066 1.00 94.38 93 GLN A N 1
ATOM 731 C CA . GLN A 1 93 ? 5.945 -13.198 -0.711 1.00 94.38 93 GLN A CA 1
ATOM 732 C C . GLN A 1 93 ? 6.200 -12.888 -2.194 1.00 94.38 93 GLN A C 1
ATOM 734 O O . GLN A 1 93 ? 7.271 -13.187 -2.736 1.00 94.38 93 GLN A O 1
ATOM 739 N N . LEU A 1 94 ? 5.210 -12.315 -2.880 1.00 94.19 94 LEU A N 1
ATOM 740 C CA . LEU A 1 94 ? 5.298 -11.924 -4.279 1.00 94.19 94 LEU A CA 1
ATOM 741 C C . LEU A 1 94 ? 6.254 -10.747 -4.477 1.00 94.19 94 LEU A C 1
ATOM 743 O O . LEU A 1 94 ? 7.166 -10.813 -5.309 1.00 94.19 94 LEU A O 1
ATOM 747 N N . THR A 1 95 ? 6.049 -9.672 -3.717 1.00 94.94 95 THR A N 1
ATOM 748 C CA . THR A 1 95 ? 6.881 -8.465 -3.798 1.00 94.94 95 THR A CA 1
ATOM 749 C C . THR A 1 95 ? 8.316 -8.744 -3.351 1.00 94.94 95 THR A C 1
ATOM 751 O O . THR A 1 95 ? 9.253 -8.305 -4.026 1.00 94.94 95 THR A O 1
ATOM 754 N N . GLU A 1 96 ? 8.502 -9.560 -2.309 1.00 95.12 96 GLU A N 1
ATOM 755 C CA . GLU A 1 96 ? 9.811 -10.045 -1.871 1.00 95.12 96 GLU A CA 1
ATOM 756 C C . GLU A 1 96 ? 10.523 -10.800 -2.994 1.00 95.12 96 GLU A C 1
ATOM 758 O O . GLU A 1 96 ? 11.678 -10.516 -3.308 1.00 95.12 96 GLU A O 1
ATOM 763 N N . ALA A 1 97 ? 9.838 -11.732 -3.660 1.00 94.06 97 ALA A N 1
ATOM 764 C CA . ALA A 1 97 ? 10.458 -12.533 -4.707 1.00 94.06 97 ALA A CA 1
ATOM 765 C C . ALA A 1 97 ? 10.892 -11.697 -5.920 1.00 94.06 97 ALA A C 1
ATOM 767 O O . ALA A 1 97 ? 11.955 -11.956 -6.492 1.00 94.06 97 ALA A O 1
ATOM 768 N N . ILE A 1 98 ? 10.121 -10.670 -6.299 1.00 93.31 98 ILE A N 1
ATOM 769 C CA . ILE A 1 98 ? 10.506 -9.736 -7.370 1.00 93.31 98 ILE A CA 1
ATOM 770 C C . ILE A 1 98 ? 11.749 -8.935 -6.962 1.00 93.31 98 ILE A C 1
ATOM 772 O O . ILE A 1 98 ? 12.699 -8.823 -7.744 1.00 93.31 98 ILE A O 1
ATOM 776 N N . VAL A 1 99 ? 11.767 -8.398 -5.739 1.00 94.44 99 VAL A N 1
ATOM 777 C CA . VAL A 1 99 ? 12.891 -7.611 -5.216 1.00 94.44 99 VAL A CA 1
ATOM 778 C C . VAL A 1 99 ? 14.153 -8.465 -5.075 1.00 94.44 99 VAL A C 1
ATOM 780 O O . VAL A 1 99 ? 15.214 -8.069 -5.558 1.00 94.44 99 VAL A O 1
ATOM 783 N N . SER A 1 100 ? 14.043 -9.657 -4.496 1.00 93.50 100 SER A N 1
ATOM 784 C CA . SER A 1 100 ? 15.143 -10.612 -4.342 1.00 93.50 100 SER A CA 1
ATOM 785 C C . SER A 1 100 ? 15.699 -11.052 -5.694 1.00 93.50 100 SER A C 1
ATOM 787 O O . SER A 1 100 ? 16.915 -11.048 -5.898 1.00 93.50 100 SER A O 1
ATOM 789 N N . TYR A 1 101 ? 14.829 -11.335 -6.671 1.00 92.50 101 TYR A N 1
ATOM 790 C CA . TYR A 1 101 ? 15.264 -11.607 -8.038 1.00 92.50 101 TYR A CA 1
ATOM 791 C C . TYR A 1 101 ? 16.027 -10.415 -8.634 1.00 92.50 101 TYR A C 1
ATOM 793 O O . TYR A 1 101 ? 17.103 -10.599 -9.206 1.00 92.50 101 TYR A O 1
ATOM 801 N N . GLY A 1 102 ? 15.503 -9.193 -8.500 1.00 91.06 102 GLY A N 1
ATOM 802 C CA . GLY A 1 102 ? 16.159 -7.986 -9.002 1.00 91.06 102 GLY A CA 1
ATOM 803 C C . GLY A 1 102 ? 17.534 -7.768 -8.365 1.00 91.06 102 GLY A C 1
ATOM 804 O O . GLY A 1 102 ? 18.507 -7.559 -9.086 1.00 91.06 102 GLY A O 1
ATOM 805 N N . LYS A 1 103 ? 17.649 -7.908 -7.039 1.00 91.06 103 LYS A N 1
ATOM 806 C CA 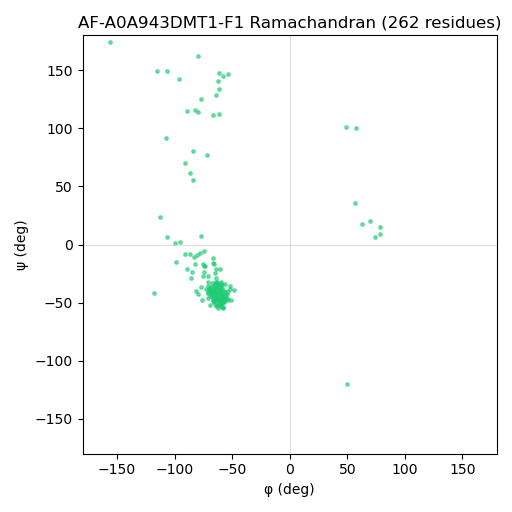. LYS A 1 103 ? 18.921 -7.814 -6.305 1.00 91.06 103 LYS A CA 1
ATOM 807 C C . LYS A 1 103 ? 19.954 -8.818 -6.824 1.00 91.06 103 LYS A C 1
ATOM 809 O O . LYS A 1 103 ? 21.071 -8.421 -7.151 1.00 91.06 103 LYS A O 1
ATOM 814 N N . ASN A 1 104 ? 19.562 -10.085 -6.956 1.00 91.19 104 ASN A N 1
ATOM 815 C CA . ASN A 1 104 ? 20.465 -11.175 -7.338 1.00 91.19 104 ASN A CA 1
ATOM 816 C C . ASN A 1 104 ? 20.868 -11.122 -8.818 1.00 91.19 104 ASN A C 1
ATOM 818 O O . ASN A 1 104 ? 22.018 -11.385 -9.159 1.00 91.19 104 ASN A O 1
ATOM 822 N N . SER A 1 105 ? 19.939 -10.753 -9.703 1.00 87.56 105 SER A N 1
ATOM 823 C CA . SER A 1 105 ? 20.187 -10.698 -11.151 1.00 87.56 105 SER A CA 1
ATOM 824 C C . SER A 1 105 ? 20.852 -9.404 -11.629 1.00 87.56 105 SER A C 1
ATOM 826 O O . SER A 1 105 ? 21.310 -9.367 -12.767 1.00 87.56 105 SER A O 1
ATOM 828 N N . LYS A 1 106 ? 20.940 -8.372 -10.771 1.00 89.38 106 LYS A N 1
ATOM 829 C CA . LYS A 1 106 ? 21.380 -6.999 -11.089 1.00 89.38 106 LYS A CA 1
ATOM 830 C C . LYS A 1 106 ? 20.514 -6.374 -12.202 1.00 89.38 106 LYS A C 1
ATOM 832 O O . LYS A 1 106 ? 20.759 -6.621 -13.381 1.00 89.38 106 LYS A O 1
ATOM 837 N N . PRO A 1 107 ? 19.532 -5.508 -11.877 1.00 88.06 107 PRO A N 1
ATOM 838 C CA . PRO A 1 107 ? 18.530 -5.072 -12.847 1.00 88.06 107 PRO A CA 1
ATOM 839 C C . PRO A 1 107 ? 19.150 -4.327 -14.035 1.00 88.06 107 PRO A C 1
ATOM 841 O O . PRO A 1 107 ? 19.942 -3.396 -13.855 1.00 88.06 107 PRO A O 1
ATOM 844 N N . VAL A 1 108 ? 18.731 -4.678 -15.253 1.00 89.25 108 VAL A N 1
ATOM 845 C CA . VAL A 1 108 ? 19.185 -4.035 -16.496 1.00 89.25 108 VAL A CA 1
ATOM 846 C C . VAL A 1 108 ? 18.047 -3.315 -17.215 1.00 89.25 108 VAL A C 1
ATOM 848 O O . VAL A 1 108 ? 16.891 -3.728 -17.162 1.00 89.25 108 VAL A O 1
ATOM 851 N N . TRP A 1 109 ? 18.378 -2.232 -17.923 1.00 87.88 109 TRP A N 1
ATOM 852 C CA . TRP A 1 109 ? 17.445 -1.504 -18.795 1.00 87.88 109 TRP A CA 1
ATOM 853 C C . TRP A 1 109 ? 16.108 -1.163 -18.093 1.00 87.88 109 TRP A C 1
ATOM 855 O O . TRP A 1 109 ? 16.141 -0.491 -17.062 1.00 87.88 109 TRP A O 1
ATOM 865 N N . MET A 1 110 ? 14.949 -1.622 -18.585 1.00 85.56 110 MET A N 1
ATOM 866 C CA . MET A 1 110 ? 13.647 -1.348 -17.954 1.00 85.56 110 MET A CA 1
ATOM 867 C C . MET A 1 110 ? 13.507 -1.957 -16.558 1.00 85.56 110 MET A C 1
ATOM 869 O O . MET A 1 110 ? 12.847 -1.359 -15.714 1.00 85.56 110 MET A O 1
ATOM 873 N N . GLN A 1 111 ? 14.171 -3.076 -16.249 1.00 90.00 111 GLN A N 1
ATOM 874 C CA . GLN A 1 111 ? 14.162 -3.599 -14.878 1.00 90.00 111 GLN A CA 1
ATOM 875 C C . GLN A 1 111 ? 14.773 -2.594 -13.906 1.00 90.00 111 GLN A C 1
ATOM 877 O O . GLN A 1 111 ? 14.234 -2.400 -12.825 1.00 90.00 111 GLN A O 1
ATOM 882 N N . LYS A 1 112 ? 15.855 -1.912 -14.305 1.00 91.06 112 LYS A N 1
ATOM 883 C CA . LYS A 1 112 ? 16.516 -0.885 -13.487 1.00 91.06 112 LYS A CA 1
ATOM 884 C C . LYS A 1 112 ? 15.608 0.316 -13.221 1.00 91.06 112 LYS A C 1
ATOM 886 O O . LYS A 1 112 ? 15.659 0.869 -12.128 1.00 91.06 112 LYS A O 1
ATOM 891 N N . LEU A 1 113 ? 14.783 0.698 -14.198 1.00 88.62 113 LEU A N 1
ATOM 892 C CA . LEU A 1 113 ? 13.814 1.790 -14.058 1.00 88.62 113 LEU A CA 1
ATOM 893 C C . LEU A 1 113 ? 12.658 1.418 -13.122 1.00 88.62 113 LEU A C 1
ATOM 895 O O . LEU A 1 113 ? 12.219 2.247 -12.332 1.00 88.62 113 LEU A O 1
ATOM 899 N N . LEU A 1 114 ? 12.190 0.170 -13.190 1.00 91.50 114 LEU A N 1
ATOM 900 C CA . LEU A 1 114 ? 11.057 -0.309 -12.397 1.00 91.50 114 LEU A CA 1
ATOM 901 C C . LEU A 1 114 ? 11.452 -0.784 -10.995 1.00 91.50 114 LEU A C 1
ATOM 903 O O . LEU A 1 114 ? 10.619 -0.799 -10.096 1.00 91.50 114 LEU A O 1
ATOM 907 N N . TYR A 1 115 ? 12.709 -1.180 -10.794 1.00 94.19 115 TYR A N 1
ATOM 908 C CA . TYR A 1 115 ? 13.169 -1.784 -9.545 1.00 94.19 115 TYR A CA 1
ATOM 909 C C . TYR A 1 115 ? 12.870 -0.925 -8.302 1.00 94.19 115 TYR A C 1
ATOM 911 O O . TYR A 1 115 ? 12.286 -1.473 -7.373 1.00 94.19 115 TYR A O 1
ATOM 919 N N . PRO A 1 116 ? 13.120 0.404 -8.280 1.00 95.00 116 PRO A N 1
ATOM 920 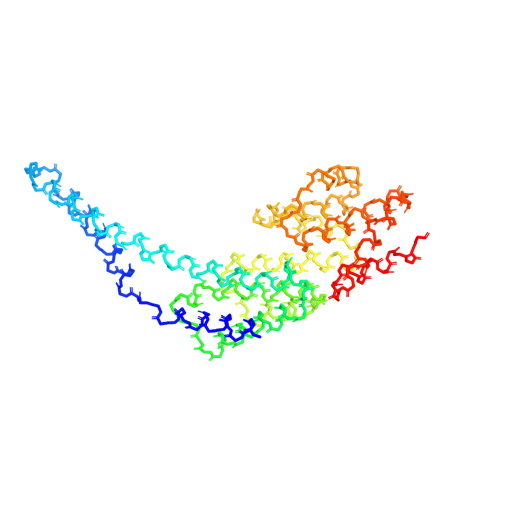C CA . PRO A 1 116 ? 12.750 1.252 -7.142 1.00 95.00 116 PRO A CA 1
ATOM 921 C C . PRO A 1 116 ? 11.259 1.208 -6.775 1.00 95.00 116 PRO A C 1
ATOM 923 O O . PRO A 1 116 ? 10.916 1.286 -5.598 1.00 95.00 116 PRO A O 1
ATOM 926 N N . ALA A 1 117 ? 10.373 1.051 -7.763 1.00 93.62 117 ALA A N 1
ATOM 927 C CA . ALA A 1 117 ? 8.940 0.928 -7.522 1.00 93.62 117 ALA A CA 1
ATOM 928 C C . ALA A 1 117 ? 8.591 -0.413 -6.857 1.00 93.62 117 ALA A C 1
ATOM 930 O O . ALA A 1 117 ? 7.787 -0.435 -5.930 1.00 93.62 117 ALA A O 1
ATOM 931 N N . PHE A 1 118 ? 9.240 -1.510 -7.262 1.00 94.44 118 PHE A N 1
ATOM 932 C CA . PHE A 1 118 ? 9.075 -2.813 -6.604 1.00 94.44 118 PHE A CA 1
ATOM 933 C C . PHE A 1 118 ? 9.684 -2.847 -5.202 1.00 94.44 118 PHE A C 1
ATOM 935 O O . PHE A 1 118 ? 9.089 -3.430 -4.302 1.00 94.44 118 PHE A O 1
ATOM 942 N N . GLN A 1 119 ? 10.816 -2.170 -4.983 1.00 96.25 119 GLN A N 1
ATOM 943 C CA . GLN A 1 119 ? 11.363 -1.986 -3.635 1.00 96.25 119 GLN A CA 1
ATOM 944 C C . GLN A 1 119 ? 10.365 -1.245 -2.735 1.00 96.25 119 GLN A C 1
ATOM 946 O O . GLN A 1 119 ? 10.138 -1.651 -1.598 1.00 96.25 119 GLN A O 1
ATOM 951 N N . PHE A 1 120 ? 9.724 -0.194 -3.254 1.00 95.56 120 PHE A N 1
ATOM 952 C CA . PHE A 1 120 ? 8.657 0.505 -2.540 1.00 95.56 120 PHE A CA 1
ATOM 953 C C . PHE A 1 120 ? 7.429 -0.391 -2.290 1.00 95.56 120 PHE A C 1
ATOM 955 O O . PHE A 1 120 ? 6.902 -0.384 -1.182 1.00 95.56 120 PHE A O 1
ATOM 962 N N . GLN A 1 121 ? 6.988 -1.195 -3.267 1.00 95.06 121 GLN A N 1
ATOM 963 C CA . GLN A 1 121 ? 5.873 -2.133 -3.072 1.00 95.06 121 GLN A CA 1
ATOM 964 C C . GLN A 1 121 ? 6.175 -3.189 -2.007 1.00 95.06 121 GLN A C 1
ATOM 966 O O . GLN A 1 121 ? 5.290 -3.499 -1.217 1.00 95.06 121 GLN A O 1
ATOM 971 N N . TYR A 1 122 ? 7.412 -3.685 -1.946 1.00 96.50 122 TYR A N 1
ATOM 972 C CA . TYR A 1 122 ? 7.848 -4.603 -0.897 1.00 96.50 122 TYR A CA 1
ATOM 973 C C . TYR A 1 122 ? 7.821 -3.947 0.489 1.00 96.50 122 TYR A C 1
ATOM 975 O O . TYR A 1 122 ? 7.247 -4.503 1.419 1.00 96.50 122 TYR A O 1
ATOM 983 N N . ILE A 1 123 ? 8.328 -2.715 0.621 1.00 97.19 123 ILE A N 1
ATOM 984 C CA . ILE A 1 123 ? 8.191 -1.941 1.868 1.00 97.19 123 ILE A CA 1
ATOM 985 C C . ILE A 1 123 ? 6.715 -1.756 2.240 1.00 97.19 123 ILE A C 1
ATOM 987 O O . ILE A 1 123 ? 6.339 -1.941 3.395 1.00 97.19 123 ILE A O 1
ATOM 991 N N . SER A 1 124 ? 5.861 -1.425 1.269 1.00 94.38 124 SER A N 1
ATOM 992 C CA . SER A 1 124 ? 4.422 -1.318 1.505 1.00 94.38 124 SER A CA 1
ATOM 993 C C . SER A 1 124 ? 3.818 -2.649 1.957 1.00 94.38 124 SER A C 1
ATOM 995 O O . SER A 1 124 ? 2.918 -2.629 2.790 1.00 94.38 124 SER A O 1
ATOM 997 N N . ALA A 1 125 ? 4.281 -3.786 1.432 1.00 95.75 125 ALA A N 1
ATOM 998 C CA . ALA A 1 125 ? 3.824 -5.108 1.845 1.00 95.75 125 ALA A CA 1
ATOM 999 C C . ALA A 1 125 ? 4.221 -5.413 3.292 1.00 95.75 125 ALA A C 1
ATOM 1001 O O . ALA A 1 125 ? 3.368 -5.824 4.076 1.00 95.75 125 ALA A O 1
ATOM 1002 N N . LEU A 1 126 ? 5.470 -5.122 3.671 1.00 96.94 126 LEU A N 1
ATOM 1003 C CA . LEU A 1 126 ? 5.940 -5.235 5.054 1.00 96.94 126 LEU A CA 1
ATOM 1004 C C . LEU A 1 126 ? 5.080 -4.386 5.999 1.00 96.94 126 LEU A C 1
ATOM 1006 O O . LEU A 1 126 ? 4.616 -4.874 7.025 1.00 96.94 126 LEU A O 1
ATOM 1010 N N . VAL A 1 127 ? 4.797 -3.133 5.631 1.00 95.31 127 VAL A N 1
ATOM 1011 C CA . VAL A 1 127 ? 3.961 -2.222 6.434 1.00 95.31 127 VAL A CA 1
ATOM 1012 C C . VAL A 1 127 ? 2.522 -2.729 6.584 1.00 95.31 127 VAL A C 1
ATOM 1014 O O . VAL A 1 127 ? 1.966 -2.671 7.685 1.00 95.31 127 VAL A O 1
ATOM 1017 N N . VAL A 1 128 ? 1.913 -3.234 5.506 1.00 92.00 128 VAL A N 1
ATOM 1018 C CA . VAL A 1 128 ? 0.554 -3.807 5.543 1.00 92.00 128 VAL A CA 1
ATOM 1019 C C . VAL A 1 128 ? 0.500 -5.018 6.472 1.00 92.00 128 VAL A C 1
ATOM 1021 O O . VAL A 1 128 ? -0.404 -5.091 7.294 1.00 92.00 128 VAL A O 1
ATOM 1024 N N . ASN A 1 129 ? 1.531 -5.864 6.452 1.00 93.25 129 ASN A N 1
ATOM 1025 C CA . ASN A 1 129 ? 1.679 -7.010 7.352 1.00 93.25 129 ASN A CA 1
ATOM 1026 C C . ASN A 1 129 ? 2.145 -6.625 8.777 1.00 93.25 129 ASN A C 1
ATOM 1028 O O . ASN A 1 129 ? 2.469 -7.490 9.582 1.00 93.25 129 ASN A O 1
ATOM 1032 N N . GLY A 1 130 ? 2.230 -5.332 9.112 1.00 92.19 130 GLY A N 1
ATOM 1033 C CA . GLY A 1 130 ? 2.647 -4.872 10.444 1.00 92.19 130 GLY A CA 1
ATOM 1034 C C . GLY A 1 130 ? 4.148 -5.008 10.741 1.00 92.19 130 GLY A C 1
ATOM 1035 O O . GLY A 1 130 ? 4.588 -4.691 11.843 1.00 92.19 130 GLY A O 1
ATOM 1036 N N . MET A 1 131 ? 4.963 -5.396 9.761 1.00 95.69 131 MET A N 1
ATOM 1037 C CA . MET A 1 131 ? 6.401 -5.663 9.892 1.00 95.69 131 MET A CA 1
ATOM 1038 C C . MET A 1 131 ? 7.236 -4.372 9.791 1.00 95.69 131 MET A C 1
ATOM 1040 O O . MET A 1 131 ? 8.134 -4.237 8.958 1.00 95.69 131 MET A O 1
ATOM 1044 N N . ILE A 1 132 ? 6.929 -3.384 10.638 1.00 96.31 132 ILE A N 1
ATOM 1045 C CA . ILE A 1 132 ? 7.506 -2.025 10.577 1.00 96.31 132 ILE A CA 1
ATOM 1046 C C . ILE A 1 132 ? 9.030 -2.039 10.772 1.00 96.31 132 ILE A C 1
ATOM 1048 O O . ILE A 1 132 ? 9.745 -1.318 10.075 1.00 96.31 132 ILE A O 1
ATOM 1052 N N . VAL A 1 133 ? 9.540 -2.880 11.678 1.00 96.50 133 VAL A N 1
ATOM 1053 C CA . VAL A 1 133 ? 10.987 -3.016 11.936 1.00 96.50 133 VAL A CA 1
ATOM 1054 C C . VAL A 1 133 ? 11.718 -3.500 10.682 1.00 96.50 133 VAL A C 1
ATOM 1056 O O . VAL A 1 133 ? 12.668 -2.861 10.239 1.00 96.50 133 VAL A O 1
ATOM 1059 N N . GLN A 1 134 ? 11.208 -4.549 10.035 1.00 97.00 134 GLN A N 1
ATOM 1060 C CA . GLN A 1 134 ? 11.795 -5.081 8.802 1.00 97.00 134 GLN A CA 1
ATOM 1061 C C . GLN A 1 134 ? 11.717 -4.080 7.645 1.00 97.00 134 GLN A C 1
ATOM 1063 O O . GLN A 1 134 ? 12.641 -3.984 6.840 1.00 97.00 134 GLN A O 1
ATOM 1068 N N . ALA A 1 135 ? 10.642 -3.288 7.566 1.00 97.44 135 ALA A N 1
ATOM 1069 C CA . ALA A 1 135 ? 10.526 -2.225 6.570 1.00 97.44 135 ALA A CA 1
ATOM 1070 C C . ALA A 1 135 ? 11.623 -1.158 6.745 1.00 97.44 135 ALA A C 1
ATOM 1072 O O . ALA A 1 135 ? 12.238 -0.736 5.760 1.00 97.44 135 ALA A O 1
ATOM 1073 N N . LYS A 1 136 ? 11.907 -0.760 7.994 1.00 96.62 136 LYS A N 1
ATOM 1074 C CA . LYS A 1 136 ? 12.994 0.172 8.338 1.00 96.62 136 LYS A CA 1
ATOM 1075 C C . LYS A 1 136 ? 14.368 -0.404 8.012 1.00 96.62 136 LYS A C 1
ATOM 1077 O O . LYS A 1 136 ? 15.174 0.278 7.380 1.00 96.62 136 LYS A O 1
ATOM 1082 N N . GLU A 1 137 ? 14.618 -1.651 8.404 1.00 96.56 137 GLU A N 1
ATOM 1083 C CA . GLU A 1 137 ? 15.866 -2.361 8.106 1.00 96.56 137 GLU A CA 1
ATOM 1084 C C . GLU A 1 137 ? 16.096 -2.492 6.601 1.00 96.56 137 GLU A C 1
ATOM 1086 O O . GLU A 1 137 ? 17.188 -2.222 6.101 1.00 96.56 137 GLU A O 1
ATOM 1091 N N . TYR A 1 138 ? 15.057 -2.846 5.845 1.00 95.81 138 TYR A N 1
ATOM 1092 C CA . TYR A 1 138 ? 15.170 -2.952 4.400 1.00 95.81 138 TYR A CA 1
ATOM 1093 C C . TYR A 1 138 ? 15.531 -1.603 3.765 1.00 95.81 138 TYR A C 1
ATOM 1095 O O . TYR A 1 138 ? 16.431 -1.552 2.918 1.00 95.81 138 TYR A O 1
ATOM 1103 N N . LEU A 1 139 ? 14.855 -0.520 4.173 1.00 96.00 139 LEU A N 1
ATOM 1104 C CA . LEU A 1 139 ? 15.098 0.825 3.650 1.00 96.00 139 LEU A CA 1
ATOM 1105 C C . LEU A 1 139 ? 16.521 1.313 3.967 1.00 96.00 139 LEU A C 1
ATOM 1107 O O . LEU A 1 139 ? 17.164 1.879 3.079 1.00 96.00 139 LEU A O 1
ATOM 1111 N N . SER A 1 140 ? 17.024 1.054 5.180 1.00 92.31 140 SER A N 1
ATOM 1112 C CA . SER A 1 140 ? 18.369 1.463 5.607 1.00 92.31 140 SER A CA 1
ATOM 1113 C C . SER A 1 140 ? 19.481 0.665 4.921 1.00 92.31 140 SER A C 1
ATOM 1115 O O . SER A 1 140 ? 20.466 1.250 4.475 1.00 92.31 140 SER A O 1
ATOM 1117 N N . GLN A 1 141 ? 19.316 -0.653 4.773 1.00 88.94 141 GLN A N 1
ATOM 1118 C CA . GLN A 1 141 ? 20.342 -1.529 4.199 1.00 88.94 141 GLN A CA 1
ATOM 1119 C C . GLN A 1 141 ? 20.389 -1.484 2.671 1.00 88.94 141 GLN A C 1
ATOM 1121 O O . GLN A 1 141 ? 21.464 -1.512 2.072 1.00 88.94 141 GLN A O 1
ATOM 1126 N N . ASN A 1 142 ? 19.226 -1.488 2.014 1.00 79.88 142 ASN A N 1
ATOM 1127 C CA . ASN A 1 142 ? 19.156 -1.685 0.565 1.00 79.88 142 ASN A CA 1
ATOM 1128 C C . ASN A 1 142 ? 19.018 -0.376 -0.208 1.00 79.88 142 ASN A C 1
ATOM 1130 O O . ASN A 1 142 ? 19.231 -0.406 -1.419 1.00 79.88 142 ASN A O 1
ATOM 1134 N N . GLY A 1 143 ? 18.679 0.730 0.468 1.00 71.25 143 GLY A N 1
ATOM 1135 C CA . GLY A 1 143 ? 18.636 2.087 -0.074 1.00 71.25 143 GLY A CA 1
ATOM 1136 C C . GLY A 1 143 ? 17.883 2.204 -1.402 1.00 71.25 143 GLY A C 1
ATOM 1137 O O . GLY A 1 143 ? 18.426 1.941 -2.477 1.00 71.25 143 GLY A O 1
ATOM 1138 N N . ILE A 1 144 ? 16.632 2.670 -1.379 1.00 89.94 144 ILE A N 1
ATOM 1139 C CA . ILE A 1 144 ? 15.939 2.978 -2.635 1.00 89.94 144 ILE A CA 1
ATOM 1140 C C . ILE A 1 144 ? 16.642 4.161 -3.312 1.00 89.94 144 ILE A C 1
ATOM 1142 O O . ILE A 1 144 ? 16.583 5.291 -2.837 1.00 89.94 144 ILE A O 1
ATOM 1146 N N . ARG A 1 145 ? 17.302 3.908 -4.449 1.00 84.81 145 ARG A N 1
ATOM 1147 C CA . ARG A 1 145 ? 18.156 4.904 -5.132 1.00 84.81 145 ARG A CA 1
ATOM 1148 C C . ARG A 1 145 ? 17.411 6.163 -5.560 1.00 84.81 145 ARG A C 1
ATOM 1150 O O . ARG A 1 145 ? 17.991 7.242 -5.637 1.00 84.81 145 ARG A O 1
ATOM 1157 N N . THR A 1 146 ? 16.137 6.028 -5.905 1.00 90.69 146 THR A N 1
ATOM 1158 C CA . THR A 1 146 ? 15.332 7.159 -6.354 1.00 90.69 146 THR A CA 1
ATOM 1159 C C . THR A 1 146 ? 14.818 7.929 -5.144 1.00 90.69 146 THR A C 1
ATOM 1161 O O . THR A 1 146 ? 13.964 7.419 -4.422 1.00 90.69 146 THR A O 1
ATOM 1164 N N . LYS A 1 147 ? 15.248 9.191 -4.985 1.00 91.12 147 LYS A N 1
ATOM 1165 C CA . LYS A 1 147 ? 14.804 10.092 -3.899 1.00 91.12 147 LYS A CA 1
ATOM 1166 C C . LYS A 1 147 ? 13.281 10.126 -3.733 1.00 91.12 147 LYS A C 1
ATOM 1168 O O . LYS A 1 147 ? 12.784 10.125 -2.615 1.00 91.12 147 LYS A O 1
ATOM 1173 N N . TYR A 1 148 ? 12.539 10.114 -4.842 1.00 91.19 148 TYR A N 1
ATOM 1174 C CA . TYR A 1 148 ? 11.076 10.060 -4.820 1.00 91.19 148 TYR A CA 1
ATOM 1175 C C . TYR A 1 148 ? 10.537 8.822 -4.081 1.00 91.19 148 TYR A C 1
ATOM 1177 O O . TYR A 1 148 ? 9.762 8.967 -3.139 1.00 91.19 148 TYR A O 1
ATOM 1185 N N . PHE A 1 149 ? 10.961 7.616 -4.477 1.00 93.25 149 PHE A N 1
ATOM 1186 C CA . PHE A 1 149 ? 10.494 6.374 -3.854 1.00 93.25 149 PHE A CA 1
ATOM 1187 C C . PHE A 1 149 ? 11.056 6.184 -2.443 1.00 93.25 149 PHE A C 1
ATOM 1189 O O . PHE A 1 149 ? 10.346 5.662 -1.593 1.00 93.25 149 PHE A O 1
ATOM 1196 N N . TYR A 1 150 ? 12.278 6.653 -2.178 1.00 94.50 150 TYR A N 1
ATOM 1197 C CA . TYR A 1 150 ? 12.845 6.683 -0.830 1.00 94.50 150 TYR A CA 1
ATOM 1198 C C . TYR A 1 150 ? 11.974 7.511 0.120 1.00 94.50 150 TYR A C 1
ATOM 1200 O O . TYR A 1 150 ? 11.520 7.009 1.143 1.00 94.50 150 TYR A O 1
ATOM 1208 N N . ASN A 1 151 ? 11.673 8.759 -0.253 1.00 93.38 151 ASN A N 1
ATOM 1209 C CA . ASN A 1 151 ? 10.843 9.643 0.562 1.00 93.38 151 ASN A CA 1
ATOM 1210 C C . ASN A 1 151 ? 9.437 9.067 0.764 1.00 93.38 151 ASN A C 1
ATOM 1212 O O . ASN A 1 151 ? 8.876 9.176 1.849 1.00 93.38 151 ASN A O 1
ATOM 1216 N N . LEU A 1 152 ? 8.866 8.448 -0.274 1.00 94.25 152 LEU A N 1
ATOM 1217 C CA . LEU A 1 152 ? 7.556 7.818 -0.167 1.00 94.25 152 LEU A CA 1
ATOM 1218 C C . LEU A 1 152 ? 7.588 6.612 0.785 1.00 94.25 152 LEU A C 1
ATOM 1220 O O . LEU A 1 152 ? 6.715 6.506 1.637 1.00 94.25 152 LEU A O 1
ATOM 1224 N N . ALA A 1 153 ? 8.600 5.746 0.687 1.00 96.12 153 ALA A N 1
ATOM 1225 C CA . ALA A 1 153 ? 8.790 4.616 1.596 1.00 96.12 153 ALA A CA 1
ATOM 1226 C C . ALA A 1 153 ? 8.930 5.069 3.055 1.00 96.12 153 ALA A C 1
ATOM 1228 O O . ALA A 1 153 ? 8.254 4.529 3.926 1.00 96.12 153 ALA A O 1
ATOM 1229 N N . GLN A 1 154 ? 9.751 6.094 3.300 1.00 96.19 154 GLN A N 1
ATOM 1230 C CA . GLN A 1 154 ? 9.956 6.661 4.630 1.00 96.19 154 GLN A CA 1
ATOM 1231 C C . GLN A 1 154 ? 8.636 7.158 5.234 1.00 96.19 154 GLN A C 1
ATOM 1233 O O . GLN A 1 154 ? 8.280 6.764 6.337 1.00 96.19 154 GLN A O 1
ATOM 1238 N N . VAL A 1 155 ? 7.853 7.930 4.473 1.00 96.69 155 VAL A N 1
ATOM 1239 C CA . VAL A 1 155 ? 6.538 8.421 4.918 1.00 96.69 155 VAL A CA 1
ATOM 1240 C C . VAL A 1 155 ? 5.569 7.279 5.228 1.00 96.69 155 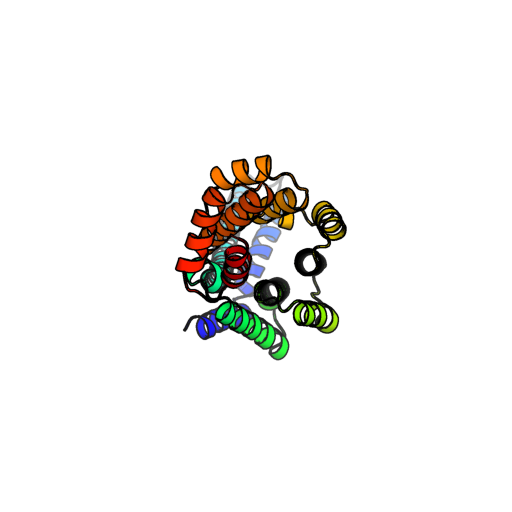VAL A C 1
ATOM 1242 O O . VAL A 1 155 ? 4.865 7.337 6.232 1.00 96.69 155 VAL A O 1
ATOM 1245 N N . TYR A 1 156 ? 5.527 6.231 4.397 1.00 95.75 156 TYR A N 1
ATOM 1246 C CA . TYR A 1 156 ? 4.678 5.061 4.653 1.00 95.75 156 TYR A CA 1
ATOM 1247 C C . TYR A 1 156 ? 5.042 4.369 5.973 1.00 95.75 156 TYR A C 1
ATOM 1249 O O . TYR A 1 156 ? 4.151 4.017 6.744 1.00 95.75 156 TYR A O 1
ATOM 1257 N N . ILE A 1 157 ? 6.339 4.196 6.232 1.00 97.31 157 ILE A N 1
ATOM 1258 C CA . ILE A 1 157 ? 6.851 3.591 7.464 1.00 97.31 157 ILE A CA 1
ATOM 1259 C C . ILE A 1 157 ? 6.532 4.475 8.674 1.00 97.31 157 ILE A C 1
ATOM 1261 O O . ILE A 1 157 ? 5.989 3.981 9.659 1.00 97.31 157 ILE A O 1
ATOM 1265 N N . ASP A 1 158 ? 6.834 5.772 8.599 1.00 97.56 158 ASP A N 1
ATOM 1266 C CA . ASP A 1 158 ? 6.694 6.699 9.726 1.00 97.56 158 ASP A CA 1
ATOM 1267 C C . ASP A 1 158 ? 5.229 6.899 10.130 1.00 97.56 158 ASP A C 1
ATOM 1269 O O . ASP A 1 158 ? 4.922 6.944 11.322 1.00 97.56 158 ASP A O 1
ATOM 1273 N N . LEU A 1 159 ? 4.311 6.960 9.158 1.00 97.38 159 LEU A N 1
ATOM 1274 C CA . LEU A 1 159 ? 2.873 7.041 9.426 1.00 97.38 159 LEU A CA 1
ATOM 1275 C C . LEU A 1 159 ? 2.326 5.741 10.021 1.00 97.38 159 LEU A C 1
ATOM 1277 O O . LEU A 1 159 ? 1.511 5.787 10.943 1.00 97.38 159 LEU A O 1
ATOM 1281 N N . ALA A 1 160 ? 2.775 4.584 9.528 1.00 95.25 160 ALA A N 1
ATOM 1282 C CA . ALA A 1 160 ? 2.377 3.297 10.087 1.00 95.25 160 ALA A CA 1
ATOM 1283 C C . ALA A 1 160 ? 2.886 3.113 11.522 1.00 95.25 160 ALA A C 1
ATOM 1285 O O . ALA A 1 160 ? 2.142 2.631 12.375 1.00 95.25 160 ALA A O 1
ATOM 1286 N N . GLU A 1 161 ? 4.124 3.533 11.795 1.00 96.62 161 GLU A N 1
ATOM 1287 C CA . GLU A 1 161 ? 4.694 3.537 13.140 1.00 96.62 161 GLU A CA 1
ATOM 1288 C C . GLU A 1 161 ? 3.911 4.463 14.064 1.00 96.62 161 GLU A C 1
ATOM 1290 O O . GLU A 1 161 ? 3.420 4.002 15.092 1.00 96.62 161 GLU A O 1
ATOM 1295 N N . ALA A 1 162 ? 3.750 5.736 13.687 1.00 97.00 162 ALA A N 1
ATOM 1296 C CA . ALA A 1 162 ? 3.037 6.719 14.496 1.00 97.00 162 ALA A CA 1
ATOM 1297 C C . ALA A 1 162 ? 1.626 6.232 14.853 1.00 97.00 162 ALA A C 1
ATOM 1299 O O . ALA A 1 162 ? 1.221 6.311 16.009 1.00 97.00 162 ALA A O 1
ATOM 1300 N N . ARG A 1 163 ? 0.916 5.628 13.889 1.00 91.94 163 ARG A N 1
ATOM 1301 C CA . ARG A 1 163 ? -0.405 5.046 14.140 1.00 91.94 163 ARG A CA 1
ATOM 1302 C C . ARG A 1 163 ? -0.354 3.844 15.085 1.00 91.94 163 ARG A C 1
ATOM 1304 O O . ARG A 1 163 ? -1.217 3.733 15.945 1.00 91.94 163 ARG A O 1
ATOM 1311 N N . SER A 1 164 ? 0.636 2.958 14.945 1.00 90.50 164 SER A N 1
ATOM 1312 C CA . SER A 1 164 ? 0.763 1.766 15.801 1.00 90.50 164 SER A CA 1
ATOM 1313 C C . SER A 1 164 ? 1.024 2.089 17.274 1.00 90.50 164 SER A C 1
ATOM 1315 O O . SER A 1 164 ? 0.543 1.367 18.138 1.00 90.50 164 SER A O 1
ATOM 1317 N N . ILE A 1 165 ? 1.738 3.182 17.559 1.00 93.06 165 ILE A N 1
ATOM 1318 C CA . ILE A 1 165 ? 2.045 3.619 18.930 1.00 93.06 165 ILE A CA 1
ATOM 1319 C C . ILE A 1 165 ? 1.060 4.673 19.465 1.00 93.06 165 ILE A C 1
ATOM 1321 O O . ILE A 1 165 ? 1.246 5.169 20.571 1.00 93.06 165 ILE A O 1
ATOM 1325 N N . GLY A 1 166 ? 0.039 5.048 18.684 1.00 91.75 166 GLY A N 1
ATOM 1326 C CA . GLY A 1 166 ? -0.942 6.071 19.065 1.00 91.75 166 GLY A CA 1
ATOM 1327 C C . GLY A 1 166 ? -0.401 7.508 19.106 1.00 91.75 166 GLY A C 1
ATOM 1328 O O . GLY A 1 166 ? -0.997 8.370 19.748 1.00 91.75 166 GLY A O 1
ATOM 1329 N N . ASP A 1 167 ? 0.718 7.793 18.434 1.00 96.88 167 ASP A N 1
ATOM 1330 C CA . ASP A 1 167 ? 1.314 9.132 18.378 1.00 96.88 167 ASP A CA 1
ATOM 1331 C C . ASP A 1 167 ? 0.648 9.979 17.281 1.00 96.88 167 ASP A C 1
ATOM 1333 O O . ASP A 1 167 ? 1.147 10.134 16.158 1.00 96.88 167 ASP A O 1
ATOM 1337 N N . ASN A 1 168 ? -0.517 10.534 17.621 1.00 96.12 168 ASN A N 1
ATOM 1338 C CA . ASN A 1 168 ? -1.312 11.364 16.715 1.00 96.12 168 ASN A CA 1
ATOM 1339 C C . ASN A 1 168 ? -0.550 12.620 16.255 1.00 96.12 168 ASN A C 1
ATOM 1341 O O . ASN A 1 168 ? -0.671 13.026 15.099 1.00 96.12 168 ASN A O 1
ATOM 1345 N N . GLY A 1 169 ? 0.273 13.217 17.125 1.00 96.94 169 GLY A N 1
ATOM 1346 C CA . GLY A 1 169 ? 1.049 14.417 16.802 1.00 96.94 169 GLY A CA 1
ATOM 1347 C C . GLY A 1 169 ? 2.102 14.148 15.727 1.00 96.94 169 GLY A C 1
ATOM 1348 O O . GLY A 1 169 ? 2.174 14.865 14.721 1.00 96.94 169 GLY A O 1
ATOM 1349 N N . LYS A 1 170 ? 2.882 13.070 15.885 1.00 97.38 170 LYS A N 1
ATOM 1350 C CA . LYS A 1 170 ? 3.845 12.623 14.868 1.00 97.38 170 LYS A CA 1
ATOM 1351 C C . LYS A 1 170 ? 3.150 12.212 13.577 1.00 97.38 170 LYS A C 1
ATOM 1353 O O . LYS A 1 170 ? 3.665 12.530 12.501 1.00 97.38 170 LYS A O 1
ATOM 1358 N N . TYR A 1 171 ? 1.991 11.555 13.663 1.00 98.06 171 TYR A N 1
ATOM 1359 C CA . TYR A 1 171 ? 1.221 11.173 12.481 1.00 98.06 171 TYR A CA 1
ATOM 1360 C C . TYR A 1 171 ? 0.825 12.408 11.664 1.00 98.06 171 TYR A C 1
ATOM 1362 O O . TYR A 1 171 ? 1.148 12.488 10.480 1.00 98.06 171 TYR A O 1
ATOM 1370 N N . ILE A 1 172 ? 0.197 13.404 12.298 1.00 97.44 172 ILE A N 1
ATOM 1371 C CA . ILE A 1 172 ? -0.283 14.622 11.627 1.00 97.44 172 ILE A CA 1
ATOM 1372 C C . ILE A 1 172 ? 0.881 15.383 10.986 1.00 97.44 172 ILE A C 1
ATOM 1374 O O . ILE A 1 172 ? 0.838 15.673 9.791 1.00 97.44 172 ILE A O 1
ATOM 1378 N N . LYS A 1 173 ? 1.970 15.610 11.731 1.00 97.69 173 LYS A N 1
ATOM 1379 C CA . LYS A 1 173 ? 3.166 16.298 11.217 1.00 97.69 173 LYS A CA 1
ATOM 1380 C C . LYS A 1 173 ? 3.776 15.582 10.003 1.00 97.69 173 LYS A C 1
ATOM 1382 O O . LYS A 1 173 ? 4.169 16.212 9.014 1.00 97.69 173 LYS A O 1
ATOM 1387 N N . THR A 1 174 ? 3.854 14.253 10.059 1.00 97.88 174 THR A N 1
ATOM 1388 C CA . THR A 1 174 ? 4.353 13.437 8.942 1.00 97.88 174 THR A CA 1
ATOM 1389 C C . THR A 1 174 ? 3.399 13.497 7.745 1.00 97.88 174 THR A C 1
ATOM 1391 O O . THR A 1 174 ? 3.841 13.633 6.606 1.00 97.88 174 THR A O 1
ATOM 1394 N N . TYR A 1 175 ? 2.087 13.455 7.980 1.00 97.44 175 TYR A N 1
ATOM 1395 C CA . TYR A 1 175 ? 1.076 13.496 6.925 1.00 97.44 175 TYR A CA 1
ATOM 1396 C C . TYR A 1 175 ? 1.055 14.847 6.194 1.00 97.44 175 TYR A C 1
ATOM 1398 O O . TYR A 1 175 ? 1.000 14.895 4.964 1.00 97.44 175 TYR A O 1
ATOM 1406 N N . GLU A 1 176 ? 1.160 15.961 6.919 1.00 95.81 176 GLU A N 1
ATOM 1407 C CA . GLU A 1 176 ? 1.188 17.307 6.335 1.00 95.81 176 GLU A CA 1
ATOM 1408 C C . GLU A 1 176 ? 2.372 17.488 5.377 1.00 95.81 176 GLU A C 1
ATOM 1410 O O . GLU A 1 176 ? 2.203 17.962 4.243 1.00 95.81 176 GLU A O 1
ATOM 1415 N N . SER A 1 177 ? 3.548 17.016 5.801 1.00 95.69 177 SER A N 1
ATOM 1416 C CA . SER A 1 177 ? 4.792 17.042 5.023 1.00 95.69 177 SER A CA 1
ATOM 1417 C C . SER A 1 177 ? 4.884 15.949 3.945 1.00 95.69 177 SER A C 1
ATOM 1419 O O . SER A 1 177 ? 5.789 15.988 3.106 1.00 95.69 177 SER A O 1
ATOM 1421 N N . ALA A 1 178 ? 3.933 15.009 3.902 1.00 95.50 178 ALA A N 1
ATOM 1422 C CA . ALA A 1 178 ? 3.938 13.906 2.949 1.00 95.50 178 ALA A CA 1
ATOM 1423 C C . ALA A 1 178 ? 3.863 14.383 1.480 1.00 95.50 178 ALA A C 1
ATOM 1425 O O . ALA A 1 178 ? 3.182 15.370 1.159 1.00 95.50 178 ALA A O 1
ATOM 1426 N N . PRO A 1 179 ? 4.491 13.649 0.536 1.00 92.75 179 PRO A N 1
ATOM 1427 C CA . PRO A 1 179 ? 4.381 13.925 -0.892 1.00 92.75 179 PRO A CA 1
ATOM 1428 C C . PRO A 1 179 ? 2.927 13.997 -1.374 1.00 92.75 179 PRO A C 1
ATOM 1430 O O . PRO A 1 179 ? 2.073 13.222 -0.943 1.00 92.75 179 PRO A O 1
ATOM 1433 N N . LYS A 1 180 ? 2.651 14.854 -2.370 1.00 91.88 180 LYS A N 1
ATOM 1434 C CA . LYS A 1 180 ? 1.309 14.977 -2.982 1.00 91.88 180 LYS A CA 1
ATOM 1435 C C . LYS A 1 180 ? 0.739 13.630 -3.446 1.00 91.88 180 LYS A C 1
ATOM 1437 O O . LYS A 1 180 ? -0.461 13.420 -3.345 1.00 91.88 180 LYS A O 1
ATOM 1442 N N . ALA A 1 181 ? 1.584 12.724 -3.942 1.00 88.06 181 ALA A N 1
ATOM 1443 C CA . ALA A 1 181 ? 1.164 11.393 -4.377 1.00 88.06 181 ALA A CA 1
ATOM 1444 C C . ALA A 1 181 ? 0.591 10.537 -3.234 1.00 88.06 181 ALA A C 1
ATOM 1446 O O . ALA A 1 181 ? -0.367 9.811 -3.468 1.00 88.06 181 ALA A O 1
ATOM 1447 N N . TYR A 1 182 ? 1.122 10.667 -2.010 1.00 91.81 182 TYR A N 1
ATOM 1448 C CA . TYR A 1 182 ? 0.570 10.011 -0.822 1.00 91.81 182 TYR A CA 1
ATOM 1449 C C . TYR A 1 182 ? -0.832 10.554 -0.525 1.00 91.81 182 TYR A C 1
ATOM 1451 O O . TYR A 1 182 ? -1.805 9.809 -0.502 1.00 91.81 182 TYR A O 1
ATOM 1459 N N . LYS A 1 183 ? -0.953 11.883 -0.425 1.00 92.25 183 LYS A N 1
ATOM 1460 C CA . LYS A 1 183 ? -2.207 12.577 -0.083 1.00 92.25 183 LYS A CA 1
ATOM 1461 C C . LYS A 1 183 ? -3.321 12.441 -1.130 1.00 92.25 183 LYS A C 1
ATOM 1463 O O . LYS A 1 183 ? -4.476 12.711 -0.833 1.00 92.25 183 LYS A O 1
ATOM 1468 N N . ARG A 1 184 ? -2.998 12.041 -2.367 1.00 90.31 184 ARG A N 1
ATOM 1469 C CA . ARG A 1 184 ? -3.994 11.773 -3.424 1.00 90.31 184 ARG A CA 1
ATOM 1470 C C . ARG A 1 184 ? -4.770 10.472 -3.210 1.00 90.31 184 ARG A C 1
ATOM 1472 O O . ARG A 1 184 ? -5.815 10.294 -3.833 1.00 90.31 184 ARG A O 1
ATOM 1479 N N . VAL A 1 185 ? -4.268 9.559 -2.381 1.00 90.06 185 VAL A N 1
ATOM 1480 C CA . VAL A 1 185 ? -4.986 8.331 -2.027 1.00 90.06 185 VAL A CA 1
ATOM 1481 C C . VAL A 1 185 ? -6.018 8.675 -0.954 1.00 90.06 185 VAL A C 1
ATOM 1483 O O . VAL A 1 185 ? -5.652 9.054 0.154 1.00 90.06 185 VAL A O 1
ATOM 1486 N N . LYS A 1 186 ? -7.306 8.550 -1.288 1.00 92.56 186 LYS A N 1
ATOM 1487 C CA . LYS A 1 186 ? -8.425 9.003 -0.442 1.00 92.56 186 LYS A CA 1
ATOM 1488 C C . LYS A 1 186 ? -8.481 8.329 0.930 1.00 92.56 186 LYS A C 1
ATOM 1490 O O . LYS A 1 186 ? -8.691 9.009 1.926 1.00 92.56 186 LYS A O 1
ATOM 1495 N N . ILE A 1 187 ? -8.182 7.034 1.007 1.00 92.88 187 ILE A N 1
ATOM 1496 C CA . ILE A 1 187 ? -8.087 6.329 2.293 1.00 92.88 187 ILE A CA 1
ATOM 1497 C C . ILE A 1 187 ? -7.117 7.028 3.259 1.00 92.88 187 ILE A C 1
ATOM 1499 O O . ILE A 1 187 ? -7.434 7.183 4.434 1.00 92.88 187 ILE A O 1
ATOM 1503 N N . HIS A 1 188 ? -5.977 7.537 2.775 1.00 94.69 188 HIS A N 1
ATOM 1504 C CA . HIS A 1 188 ? -4.996 8.210 3.634 1.00 94.69 188 HIS A CA 1
ATOM 1505 C C . HIS A 1 188 ? -5.519 9.530 4.207 1.00 94.69 188 HIS A C 1
ATOM 1507 O O . HIS A 1 188 ? -5.183 9.866 5.341 1.00 94.69 188 HIS A O 1
ATOM 1513 N N . SER A 1 189 ? -6.363 10.261 3.470 1.00 95.19 189 SER A N 1
ATOM 1514 C CA . SER A 1 189 ? -7.003 11.463 4.015 1.00 95.19 189 SER A CA 1
ATOM 1515 C C . SER A 1 189 ? -8.032 11.135 5.090 1.00 95.19 189 SER A C 1
ATOM 1517 O O . SER A 1 189 ? -8.070 11.832 6.098 1.00 95.19 189 SER A O 1
ATOM 1519 N N . PHE A 1 190 ? -8.802 10.054 4.938 1.00 96.75 190 PHE A N 1
ATOM 1520 C CA . PHE A 1 190 ? -9.777 9.645 5.956 1.00 96.75 190 PHE A CA 1
ATOM 1521 C C . PHE A 1 190 ? -9.089 9.245 7.262 1.00 96.75 190 PHE A C 1
ATOM 1523 O O . PHE A 1 190 ? -9.508 9.662 8.338 1.00 96.75 190 PHE A O 1
ATOM 1530 N N . VAL A 1 191 ? -7.972 8.515 7.172 1.00 95.88 191 VAL A N 1
ATOM 1531 C CA . VAL A 1 191 ? -7.145 8.213 8.348 1.00 95.88 191 VAL A CA 1
ATOM 1532 C C . VAL A 1 191 ? -6.667 9.494 9.027 1.00 95.88 191 VAL A C 1
ATOM 1534 O O . VAL A 1 191 ? -6.755 9.604 10.247 1.00 95.88 191 VAL A O 1
ATOM 1537 N N . ALA A 1 192 ? -6.178 10.468 8.257 1.00 96.88 192 ALA A N 1
ATOM 1538 C CA . ALA A 1 192 ? -5.715 11.731 8.817 1.00 96.88 192 ALA A CA 1
ATOM 1539 C C . ALA A 1 192 ? -6.836 12.494 9.545 1.00 96.88 192 ALA A C 1
ATOM 1541 O O . ALA A 1 192 ? -6.589 13.005 10.634 1.00 96.88 192 ALA A O 1
ATOM 1542 N N . LEU A 1 193 ? -8.058 12.525 8.999 1.00 97.69 193 LEU A N 1
ATOM 1543 C CA . LEU A 1 193 ? -9.218 13.136 9.662 1.00 97.69 193 LEU A CA 1
ATOM 1544 C C . LEU A 1 193 ? -9.539 12.450 10.997 1.00 97.69 193 LEU A C 1
ATOM 1546 O O . LEU A 1 193 ? -9.704 13.131 12.009 1.00 97.69 193 LEU A O 1
ATOM 1550 N N . ILE A 1 194 ? -9.546 11.113 11.026 1.00 97.00 194 ILE A N 1
ATOM 1551 C CA . ILE A 1 194 ? -9.783 10.335 12.253 1.00 97.00 194 ILE A CA 1
ATOM 1552 C C . ILE A 1 194 ? -8.703 10.634 13.299 1.00 97.00 194 ILE A C 1
ATOM 1554 O O . ILE A 1 194 ? -9.021 10.928 14.448 1.00 97.00 194 ILE A O 1
ATOM 1558 N N . VAL A 1 195 ? -7.426 10.633 12.910 1.00 96.31 195 VAL A N 1
ATOM 1559 C CA . VAL A 1 195 ? -6.306 10.938 13.820 1.00 96.31 195 VAL A CA 1
ATOM 1560 C C . VAL A 1 195 ? -6.367 12.378 14.352 1.00 96.31 195 VAL A C 1
ATOM 1562 O O . VAL A 1 195 ? -5.979 12.632 15.491 1.00 96.31 195 VAL A O 1
ATOM 1565 N N . GLN A 1 196 ? -6.883 13.319 13.557 1.00 96.19 196 GLN A N 1
ATOM 1566 C CA . GLN A 1 196 ? -7.123 14.709 13.965 1.00 96.19 196 GLN A CA 1
ATOM 1567 C C . GLN A 1 196 ? -8.342 14.884 14.885 1.00 96.19 196 GLN A C 1
ATOM 1569 O O . GLN A 1 196 ? -8.589 15.996 15.347 1.00 96.19 196 GLN A O 1
ATOM 1574 N N . GLY A 1 197 ? -9.122 13.830 15.134 1.00 96.38 197 GLY A N 1
ATOM 1575 C CA . GLY A 1 197 ? -10.363 13.914 15.904 1.00 96.38 197 GLY A CA 1
ATOM 1576 C C . GLY A 1 197 ? -11.553 14.479 15.122 1.00 96.38 197 GLY A C 1
ATOM 1577 O O . GLY A 1 197 ? -12.599 14.753 15.704 1.00 96.38 197 GLY A O 1
ATOM 1578 N N . LYS A 1 198 ? -11.423 14.656 13.803 1.00 97.88 198 LYS A N 1
ATOM 1579 C CA . LYS A 1 198 ? -12.471 15.192 12.922 1.00 97.88 198 LYS A CA 1
ATOM 1580 C C . LYS A 1 198 ? -13.399 14.077 12.444 1.00 97.88 198 LYS A C 1
ATOM 1582 O O . LYS A 1 198 ? -13.471 13.766 11.257 1.00 97.88 198 LYS A O 1
ATOM 1587 N N . TYR A 1 199 ? -14.067 13.430 13.391 1.00 98.00 199 TYR A N 1
ATOM 1588 C CA . TYR A 1 199 ? -14.820 12.207 13.119 1.00 98.00 199 TYR A CA 1
ATOM 1589 C C . TYR A 1 199 ? -16.041 12.437 12.222 1.00 98.00 199 TYR A C 1
ATOM 1591 O O . TYR A 1 199 ? -16.304 11.608 11.361 1.00 98.00 199 TYR A O 1
ATOM 1599 N N . ASP A 1 200 ? -16.753 13.558 12.380 1.00 98.00 200 ASP A N 1
ATOM 1600 C CA . ASP A 1 200 ? -17.918 13.887 11.544 1.00 98.00 200 ASP A CA 1
ATOM 1601 C C . ASP A 1 200 ? -17.545 14.036 10.068 1.00 98.00 200 ASP A C 1
ATOM 1603 O O . ASP A 1 200 ? -18.160 13.407 9.210 1.00 98.00 200 ASP A O 1
ATOM 1607 N N . GLU A 1 201 ? -16.488 14.804 9.789 1.00 98.06 201 GLU A N 1
ATOM 1608 C CA . GLU A 1 201 ? -15.955 14.986 8.435 1.00 98.06 201 GLU A CA 1
ATOM 1609 C C . GLU A 1 201 ? -15.484 13.646 7.856 1.00 98.06 201 GLU A C 1
ATOM 1611 O O . GLU A 1 201 ? -15.820 13.316 6.724 1.00 98.06 201 GLU A O 1
ATOM 1616 N N . ALA A 1 202 ? -14.771 12.833 8.647 1.00 98.00 202 ALA A N 1
ATOM 1617 C CA . ALA A 1 202 ? -14.325 11.512 8.209 1.00 98.00 202 ALA A CA 1
ATOM 1618 C C . ALA A 1 202 ? -15.494 10.584 7.849 1.00 98.00 202 ALA A C 1
ATOM 1620 O O . ALA A 1 202 ? -15.415 9.881 6.844 1.00 98.00 202 ALA A O 1
ATOM 1621 N N . ILE A 1 203 ? -16.555 10.561 8.663 1.00 98.44 203 ILE A N 1
ATOM 1622 C CA . ILE A 1 203 ? -17.731 9.711 8.444 1.00 98.44 203 ILE A CA 1
ATOM 1623 C C . ILE A 1 203 ? -18.477 10.142 7.183 1.00 98.44 203 ILE A C 1
ATOM 1625 O O . ILE A 1 203 ? -18.767 9.284 6.353 1.00 98.44 203 ILE A O 1
ATOM 1629 N N . ASP A 1 204 ? -18.756 11.437 7.011 1.00 98.06 204 ASP A 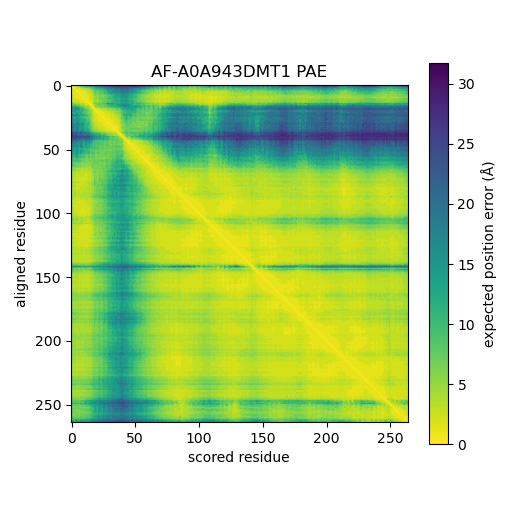N 1
ATOM 1630 C CA . ASP A 1 204 ? -19.454 11.940 5.820 1.00 98.06 204 ASP A CA 1
ATOM 1631 C C . ASP A 1 204 ? -18.671 11.617 4.537 1.00 98.06 204 ASP A C 1
ATOM 1633 O O . ASP A 1 204 ? -19.202 11.023 3.593 1.00 98.06 204 ASP A O 1
ATOM 1637 N N . ASP A 1 205 ? -17.365 11.887 4.542 1.00 97.69 205 ASP A N 1
ATOM 1638 C CA . ASP A 1 205 ? -16.473 11.568 3.429 1.00 97.69 205 ASP A CA 1
ATOM 1639 C C . ASP A 1 205 ? -16.433 10.058 3.128 1.00 97.69 205 ASP A C 1
ATOM 1641 O O . ASP A 1 205 ? -16.493 9.646 1.965 1.00 97.69 205 ASP A O 1
ATOM 1645 N N . LEU A 1 206 ? -16.338 9.214 4.162 1.00 97.88 206 LEU A N 1
ATOM 1646 C CA . LEU A 1 206 ? -16.319 7.758 4.020 1.00 97.88 206 LEU A CA 1
ATOM 1647 C C . LEU A 1 206 ? -17.655 7.224 3.497 1.00 97.88 206 LEU A C 1
ATOM 1649 O O . LEU A 1 206 ? -17.654 6.327 2.652 1.00 97.88 206 LEU A O 1
ATOM 1653 N N . LEU A 1 207 ? -18.792 7.754 3.953 1.00 97.19 207 LEU A N 1
ATOM 1654 C CA . LEU A 1 207 ? -20.113 7.334 3.486 1.00 97.19 207 LEU A CA 1
ATOM 1655 C C . LEU A 1 207 ? -20.296 7.630 1.995 1.00 97.19 207 LEU A C 1
ATOM 1657 O O . LE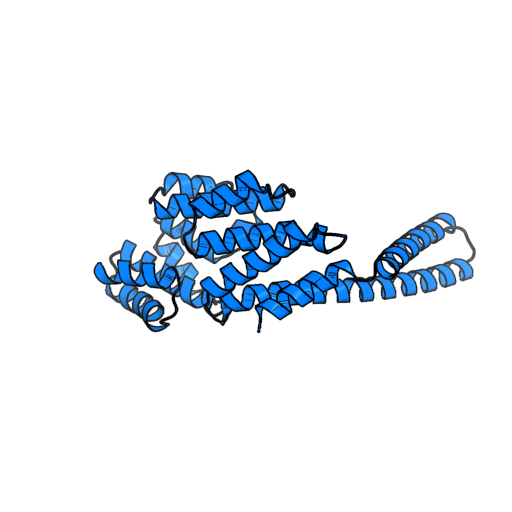U A 1 207 ? -20.752 6.746 1.268 1.00 97.19 207 LEU A O 1
ATOM 1661 N N . ASN A 1 208 ? -19.838 8.799 1.540 1.00 96.75 208 ASN A N 1
ATOM 1662 C CA . ASN A 1 208 ? -19.894 9.230 0.141 1.00 96.75 208 ASN A CA 1
ATOM 1663 C C . ASN A 1 208 ? -18.781 8.634 -0.748 1.00 96.75 208 ASN A C 1
ATOM 1665 O O . ASN A 1 208 ? -18.806 8.766 -1.975 1.00 96.75 208 ASN A O 1
ATOM 1669 N N . TYR A 1 209 ? -17.790 7.959 -0.161 1.00 96.69 209 TYR A N 1
ATOM 1670 C CA . TYR A 1 209 ? -16.701 7.334 -0.904 1.00 96.69 209 TYR A CA 1
ATOM 1671 C C . TYR A 1 209 ? -17.134 6.022 -1.571 1.00 96.69 209 TYR A C 1
ATOM 1673 O O . TYR A 1 209 ? -17.571 5.085 -0.904 1.00 96.69 209 TYR A O 1
ATOM 1681 N N . THR A 1 210 ? -16.940 5.926 -2.891 1.00 96.12 210 THR A N 1
ATOM 1682 C CA . THR A 1 210 ? -17.135 4.684 -3.658 1.00 96.12 210 THR A CA 1
ATOM 1683 C C . THR A 1 210 ? -15.832 3.874 -3.699 1.00 96.12 210 THR A C 1
ATOM 1685 O O . THR A 1 210 ? -14.864 4.335 -4.316 1.00 96.12 210 THR A O 1
ATOM 1688 N N . PRO A 1 211 ? -15.784 2.672 -3.089 1.00 94.88 211 PRO A N 1
ATOM 1689 C CA . PRO A 1 211 ? -14.601 1.822 -3.127 1.00 94.88 211 PRO A CA 1
ATOM 1690 C C . PRO A 1 211 ? -14.243 1.374 -4.544 1.00 94.88 211 PRO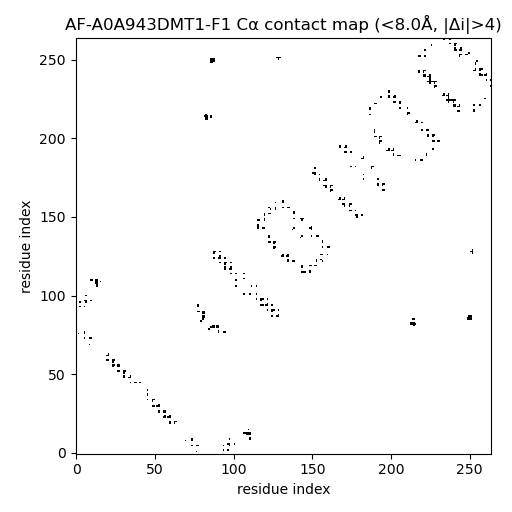 A C 1
ATOM 1692 O O . PRO A 1 211 ? -15.116 1.036 -5.342 1.00 94.88 211 PRO A O 1
ATOM 1695 N N . LYS A 1 212 ? -12.946 1.330 -4.852 1.00 92.75 212 LYS A N 1
ATOM 1696 C CA . LYS A 1 212 ? -12.445 0.950 -6.187 1.00 92.75 212 LYS A CA 1
ATOM 1697 C C . LYS A 1 212 ? -12.194 -0.544 -6.365 1.00 92.75 212 LYS A C 1
ATOM 1699 O O . LYS A 1 212 ? -12.063 -1.000 -7.494 1.00 92.75 212 LYS A O 1
ATOM 1704 N N . ASN A 1 213 ? -12.030 -1.263 -5.263 1.00 93.31 213 ASN A N 1
ATOM 1705 C CA . ASN A 1 213 ? -11.740 -2.693 -5.203 1.00 93.31 213 ASN A CA 1
ATOM 1706 C C . ASN A 1 213 ? -12.198 -3.245 -3.847 1.00 93.31 213 ASN A C 1
ATOM 1708 O O . ASN A 1 213 ? -12.604 -2.480 -2.963 1.00 93.31 213 ASN A O 1
ATOM 1712 N N . LYS A 1 214 ? -12.121 -4.567 -3.667 1.00 94.81 214 LYS A N 1
ATOM 1713 C CA . LYS A 1 214 ? -12.565 -5.211 -2.424 1.00 94.81 214 LYS A CA 1
ATOM 1714 C C . LYS A 1 214 ? -11.797 -4.714 -1.206 1.00 94.81 214 LYS A C 1
ATOM 1716 O O . LYS A 1 214 ? -12.422 -4.414 -0.193 1.00 94.81 214 LYS A O 1
ATOM 1721 N N . ARG A 1 215 ? -10.471 -4.571 -1.295 1.00 93.62 215 ARG A N 1
ATOM 1722 C CA . ARG A 1 215 ? -9.655 -4.084 -0.170 1.00 93.62 215 ARG A CA 1
ATOM 1723 C C . ARG A 1 215 ? -10.048 -2.680 0.263 1.00 93.62 215 ARG A C 1
ATOM 1725 O O . ARG A 1 215 ? -10.163 -2.418 1.452 1.00 93.62 215 ARG A O 1
ATOM 1732 N N . ASP A 1 216 ? -10.283 -1.795 -0.693 1.00 93.75 216 ASP A N 1
ATOM 1733 C CA . ASP A 1 216 ? -10.730 -0.427 -0.446 1.00 93.75 216 ASP A CA 1
ATOM 1734 C C . ASP A 1 216 ? -12.093 -0.410 0.274 1.00 93.75 216 ASP A C 1
ATOM 1736 O O . ASP A 1 216 ? -12.322 0.407 1.165 1.00 93.75 216 ASP A O 1
ATOM 1740 N N . ALA A 1 217 ? -12.976 -1.372 -0.031 1.00 95.12 217 ALA A N 1
ATOM 1741 C CA . ALA A 1 217 ? -14.233 -1.551 0.694 1.00 95.12 217 ALA A CA 1
ATOM 1742 C C . ALA A 1 217 ? -13.996 -2.025 2.137 1.00 95.12 217 ALA A C 1
ATOM 1744 O O . ALA A 1 217 ? -14.588 -1.468 3.060 1.00 95.12 217 ALA A O 1
ATOM 1745 N N . VAL A 1 218 ? -13.089 -2.988 2.355 1.00 95.56 218 VAL A N 1
ATOM 1746 C CA . VAL A 1 218 ? -12.690 -3.421 3.710 1.00 95.56 218 VAL A CA 1
ATOM 1747 C C . VAL A 1 218 ? -12.159 -2.242 4.520 1.00 95.56 218 VAL A C 1
ATOM 1749 O O . VAL A 1 218 ? -12.600 -2.009 5.642 1.00 95.56 218 VAL A O 1
ATOM 1752 N N . GLN A 1 219 ? -11.254 -1.459 3.932 1.00 95.06 219 GLN A N 1
ATOM 1753 C CA . GLN A 1 219 ? -10.648 -0.298 4.578 1.00 95.06 219 GLN A CA 1
ATOM 1754 C C . GLN A 1 219 ? -11.685 0.768 4.914 1.00 95.06 219 GLN A C 1
ATOM 1756 O O . GLN A 1 219 ? -11.669 1.302 6.019 1.00 95.06 219 GLN A O 1
ATOM 1761 N N . ARG A 1 220 ? -12.626 1.041 4.006 1.00 96.81 220 ARG A N 1
ATOM 1762 C CA . ARG A 1 220 ? -13.740 1.956 4.268 1.00 96.81 220 ARG A CA 1
ATOM 1763 C C . ARG A 1 220 ? -14.568 1.510 5.475 1.00 96.81 220 ARG A C 1
ATOM 1765 O O . ARG A 1 220 ? -14.813 2.327 6.356 1.00 96.81 220 ARG A O 1
ATOM 1772 N N . HIS A 1 221 ? -14.977 0.240 5.536 1.00 97.19 221 HIS A N 1
ATOM 1773 C CA . HIS A 1 221 ? -15.747 -0.279 6.673 1.00 97.19 221 HIS A CA 1
ATOM 1774 C C . HIS A 1 221 ? -14.940 -0.230 7.974 1.00 97.19 221 HIS A C 1
ATOM 1776 O O . HIS A 1 221 ? -15.441 0.257 8.982 1.00 97.19 221 HIS A O 1
ATOM 1782 N N . MET A 1 222 ? -13.669 -0.628 7.941 1.00 96.00 222 MET A N 1
ATOM 1783 C CA . MET A 1 222 ? -12.787 -0.550 9.105 1.00 96.00 222 MET A CA 1
ATOM 1784 C C . MET A 1 222 ? -12.685 0.883 9.657 1.00 96.00 222 MET A C 1
ATOM 1786 O O . MET A 1 222 ? -12.812 1.099 10.861 1.00 96.00 222 MET A O 1
ATOM 1790 N N . LEU A 1 223 ? -12.496 1.874 8.779 1.00 96.62 223 LEU A N 1
ATOM 1791 C CA . LEU A 1 223 ? -12.380 3.280 9.174 1.00 96.62 223 LEU A CA 1
ATOM 1792 C C . LEU A 1 223 ? -13.707 3.878 9.656 1.00 96.62 223 LEU A C 1
ATOM 1794 O O . LEU A 1 223 ? -13.688 4.674 10.591 1.00 96.62 223 LEU A O 1
ATOM 1798 N N . LEU A 1 224 ? -14.845 3.483 9.072 1.00 97.81 224 LEU A N 1
ATOM 1799 C CA . LEU A 1 224 ? -16.168 3.863 9.581 1.00 97.81 224 LEU A CA 1
ATOM 1800 C C . LEU A 1 224 ? -16.389 3.309 10.991 1.00 97.81 224 LEU A C 1
ATOM 1802 O O . LEU A 1 224 ? -16.779 4.060 11.880 1.00 97.81 224 LEU A O 1
ATOM 1806 N N . GLY A 1 225 ? -16.075 2.029 11.215 1.00 96.69 225 GLY A N 1
ATOM 1807 C CA . GLY A 1 225 ? -16.152 1.404 12.537 1.00 96.69 225 GLY A CA 1
ATOM 1808 C C . GLY A 1 225 ? -15.313 2.143 13.583 1.00 96.69 225 GLY A C 1
ATOM 1809 O O . GLY A 1 225 ? -15.811 2.483 14.653 1.00 96.69 225 GLY A O 1
ATOM 1810 N N . GLU A 1 226 ? -14.062 2.469 13.247 1.00 95.12 226 GLU A N 1
ATOM 1811 C CA . GLU A 1 226 ? -13.170 3.243 14.118 1.00 95.12 226 GLU A CA 1
ATOM 1812 C C . GLU A 1 226 ? -13.707 4.656 14.401 1.00 95.12 226 GLU A C 1
ATOM 1814 O O . GLU A 1 226 ? -13.720 5.086 15.555 1.00 95.12 226 GLU A O 1
ATOM 1819 N N . ALA A 1 227 ? -14.175 5.376 13.378 1.00 96.94 227 ALA A N 1
ATOM 1820 C CA . ALA A 1 227 ? -14.692 6.733 13.535 1.00 96.94 227 ALA A CA 1
ATOM 1821 C C . ALA A 1 227 ? -15.975 6.776 14.383 1.00 96.94 227 ALA A C 1
ATOM 1823 O O . ALA A 1 227 ? -16.088 7.617 15.277 1.00 96.94 227 ALA A O 1
ATOM 1824 N N . TYR A 1 228 ? -16.917 5.853 14.155 1.00 97.69 228 TYR A N 1
ATOM 1825 C CA . TYR A 1 228 ? -18.138 5.744 14.957 1.00 97.69 228 TYR A CA 1
ATOM 1826 C C . TYR A 1 228 ? -17.837 5.391 16.418 1.00 97.69 228 TYR A C 1
ATOM 1828 O O . TYR A 1 228 ? -18.369 6.046 17.316 1.00 97.69 228 TYR A O 1
ATOM 1836 N N . LEU A 1 229 ? -16.925 4.443 16.674 1.00 95.25 229 LEU A N 1
ATOM 1837 C CA . LEU A 1 229 ? -16.486 4.113 18.036 1.00 95.25 229 L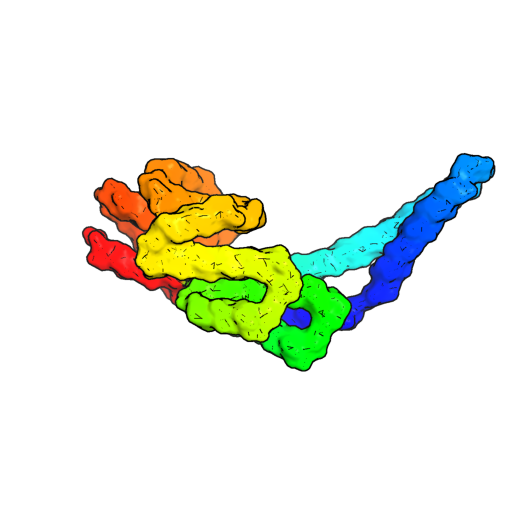EU A CA 1
ATOM 1838 C C . LEU A 1 229 ? -15.891 5.323 18.754 1.00 95.25 229 LEU A C 1
ATOM 1840 O O . LEU A 1 229 ? -16.253 5.609 19.893 1.00 95.25 229 LEU A O 1
ATOM 1844 N N . LYS A 1 230 ? -15.020 6.084 18.081 1.00 93.62 230 LYS A N 1
ATOM 1845 C CA . LYS A 1 230 ? -14.422 7.300 18.655 1.00 93.62 230 LYS A CA 1
ATOM 1846 C C . LYS A 1 230 ? -15.445 8.399 18.957 1.00 93.62 230 LYS A C 1
ATOM 1848 O O . LYS A 1 230 ? -15.171 9.244 19.807 1.00 93.62 230 LYS A O 1
ATOM 1853 N N . LYS A 1 231 ? -16.618 8.368 18.318 1.00 95.25 231 LYS A N 1
ATOM 1854 C CA . LYS A 1 231 ? -17.770 9.225 18.640 1.00 95.25 231 LYS A CA 1
ATOM 1855 C C . LYS A 1 231 ? -18.688 8.671 19.737 1.00 95.25 231 LYS A C 1
ATOM 1857 O O . LYS A 1 231 ? -19.607 9.376 20.142 1.00 95.25 231 LYS A O 1
ATOM 1862 N N . GLY A 1 232 ? -18.488 7.435 20.190 1.00 94.44 232 GLY A N 1
ATOM 1863 C CA . GLY A 1 232 ? -19.404 6.750 21.109 1.00 94.44 232 GLY A CA 1
ATOM 1864 C C . GLY A 1 232 ? -20.664 6.185 20.439 1.00 94.44 232 GLY A C 1
ATOM 1865 O O . GLY A 1 232 ? -21.614 5.829 21.130 1.00 94.44 232 GLY A O 1
ATOM 1866 N N . LEU A 1 233 ? -20.687 6.086 19.106 1.00 95.94 233 LEU A N 1
ATOM 1867 C CA . LEU A 1 233 ? -21.796 5.529 18.320 1.00 95.94 233 LEU A CA 1
ATOM 1868 C C . LEU A 1 233 ? -21.590 4.021 18.113 1.00 95.94 233 LEU A C 1
ATOM 1870 O O . LEU A 1 233 ? -21.231 3.548 17.034 1.00 95.94 233 LEU A O 1
ATOM 1874 N N . VAL A 1 234 ? -21.742 3.271 19.207 1.00 95.00 234 VAL A N 1
ATOM 1875 C CA . VAL A 1 234 ? -21.403 1.838 19.303 1.00 95.00 234 VAL A CA 1
ATOM 1876 C C . VAL A 1 234 ? -22.207 0.981 18.318 1.00 95.00 234 VAL A C 1
ATOM 1878 O O . VAL A 1 234 ? -21.645 0.106 17.659 1.00 95.00 234 VAL A O 1
ATOM 1881 N N . SER A 1 235 ? -23.509 1.243 18.176 1.00 93.56 235 SER A N 1
ATOM 1882 C CA . SER A 1 235 ? -24.407 0.450 17.323 1.00 93.56 235 SER A CA 1
ATOM 1883 C C . SER A 1 235 ? -24.034 0.550 15.841 1.00 93.56 235 SER A C 1
ATOM 1885 O O . SER A 1 235 ? -23.958 -0.458 15.140 1.00 93.56 235 SER A O 1
ATOM 1887 N N . GLU A 1 236 ? -23.753 1.763 15.369 1.00 95.12 236 GLU A N 1
ATOM 1888 C CA . GLU A 1 236 ? -23.316 2.041 14.005 1.00 95.12 236 GLU A CA 1
ATOM 1889 C C . GLU A 1 236 ? -21.948 1.412 13.744 1.00 95.12 236 GLU A C 1
ATOM 1891 O O . GLU A 1 236 ? -21.763 0.723 12.735 1.00 95.12 236 GLU A O 1
ATOM 1896 N N . ALA A 1 237 ? -21.013 1.572 14.686 1.00 96.44 237 ALA A N 1
ATOM 1897 C CA . ALA A 1 237 ? -19.682 0.995 14.572 1.00 96.44 237 ALA A CA 1
ATOM 1898 C C . ALA A 1 237 ? -19.712 -0.530 14.439 1.00 96.44 237 ALA A C 1
ATOM 1900 O O . ALA A 1 237 ? -19.012 -1.085 13.589 1.00 96.44 237 ALA A O 1
ATOM 1901 N N . LYS A 1 238 ? -20.551 -1.197 15.242 1.00 95.88 238 LYS A N 1
ATOM 1902 C CA . LYS A 1 238 ? -20.679 -2.656 15.262 1.00 95.88 238 LYS A CA 1
ATOM 1903 C C . LYS A 1 238 ? -20.950 -3.227 13.873 1.00 95.88 238 LYS A C 1
ATOM 1905 O O . LYS A 1 238 ? -20.226 -4.119 13.444 1.00 95.88 238 LYS A O 1
ATOM 1910 N N . SER A 1 239 ? -21.904 -2.659 13.135 1.00 95.06 239 SER A N 1
ATOM 1911 C CA . SER A 1 239 ? -22.255 -3.134 11.786 1.00 95.06 239 SER A CA 1
ATOM 1912 C C . SER A 1 239 ? -21.071 -3.098 10.804 1.00 95.06 239 SER A C 1
ATOM 1914 O O . SER A 1 239 ? -20.883 -4.003 9.988 1.00 95.06 239 SER A O 1
ATOM 1916 N N . HIS A 1 240 ? -20.225 -2.070 10.903 1.00 96.50 240 HIS A N 1
ATOM 1917 C CA . HIS A 1 240 ? -19.051 -1.917 10.053 1.00 96.50 240 HIS A CA 1
ATOM 1918 C C . HIS A 1 240 ? -17.894 -2.827 10.474 1.00 96.50 240 HIS A C 1
ATOM 1920 O O . HIS A 1 240 ? -17.198 -3.358 9.609 1.00 96.50 240 HIS A O 1
ATOM 1926 N N . ILE A 1 241 ? -17.707 -3.036 11.778 1.00 95.00 241 ILE A N 1
ATOM 1927 C CA . ILE A 1 241 ? -16.693 -3.945 12.323 1.00 95.00 241 ILE A CA 1
ATOM 1928 C C . ILE A 1 241 ? -17.043 -5.398 11.972 1.00 95.00 241 ILE A C 1
ATOM 1930 O O . ILE A 1 241 ? -16.191 -6.129 11.470 1.00 95.00 241 ILE A O 1
ATOM 1934 N N . GLU A 1 242 ? -18.307 -5.798 12.133 1.00 94.88 242 GLU A N 1
ATOM 1935 C CA . GLU A 1 242 ? -18.798 -7.131 11.759 1.00 94.88 242 GLU A CA 1
ATOM 1936 C C . GLU A 1 242 ? -18.624 -7.410 10.266 1.00 94.88 242 GLU A C 1
ATOM 1938 O O . GLU A 1 242 ? -18.235 -8.515 9.893 1.00 94.88 242 GLU A O 1
ATOM 1943 N N . TYR A 1 243 ? -18.840 -6.411 9.400 1.00 94.88 243 TYR A N 1
ATOM 1944 C CA . TYR A 1 243 ? -18.557 -6.555 7.972 1.00 94.88 243 TYR A CA 1
ATOM 1945 C C . TYR A 1 243 ? -17.107 -6.991 7.724 1.00 94.88 243 TYR A C 1
ATOM 1947 O O . TYR A 1 243 ? -16.878 -7.911 6.945 1.00 94.88 243 TYR A O 1
ATOM 1955 N N . VAL A 1 244 ? -16.130 -6.364 8.392 1.00 94.12 244 VAL A N 1
ATOM 1956 C CA . VAL A 1 244 ? -14.704 -6.700 8.235 1.00 94.12 244 VAL A CA 1
ATOM 1957 C C . VAL A 1 244 ? -14.400 -8.090 8.795 1.00 94.12 244 VAL A C 1
ATOM 1959 O O . VAL A 1 244 ? -13.689 -8.856 8.146 1.00 94.12 244 VAL A O 1
ATOM 1962 N N . ILE A 1 245 ? -14.977 -8.444 9.949 1.00 92.62 245 ILE A N 1
ATOM 1963 C CA . ILE A 1 245 ? -14.817 -9.772 10.561 1.00 92.62 245 ILE A CA 1
ATOM 1964 C C . ILE A 1 245 ? -15.341 -10.875 9.634 1.00 92.62 245 ILE A C 1
ATOM 1966 O O . ILE A 1 245 ? -14.652 -11.864 9.381 1.00 92.62 245 ILE A O 1
ATOM 1970 N N . ASN A 1 246 ? -16.519 -10.666 9.047 1.00 93.25 246 ASN A N 1
ATOM 1971 C CA . ASN A 1 246 ? -17.189 -11.642 8.188 1.00 93.25 246 ASN A CA 1
ATOM 1972 C C . ASN A 1 246 ? -16.458 -11.921 6.867 1.00 93.25 246 ASN A C 1
ATOM 1974 O O . ASN A 1 246 ? -16.733 -12.934 6.225 1.00 93.25 246 ASN A O 1
ATOM 1978 N N . ILE A 1 247 ? -15.513 -11.069 6.453 1.00 90.31 247 ILE A N 1
ATOM 1979 C CA . ILE A 1 247 ? -14.650 -11.356 5.297 1.00 90.31 247 ILE A CA 1
ATOM 1980 C C . ILE A 1 247 ? -13.775 -12.585 5.568 1.00 90.31 247 ILE A C 1
ATOM 1982 O O . ILE A 1 247 ? -13.465 -13.325 4.633 1.00 90.31 247 ILE A O 1
ATOM 1986 N N . GLY A 1 248 ? -13.371 -12.807 6.826 1.00 77.38 248 GLY A N 1
ATOM 1987 C CA . GLY A 1 248 ? -12.650 -14.010 7.252 1.00 77.38 248 GLY A CA 1
ATOM 1988 C C . GLY A 1 248 ? -11.280 -14.208 6.594 1.00 77.38 248 GLY A C 1
ATOM 1989 O O . GLY A 1 248 ? -10.752 -15.319 6.585 1.00 77.38 248 GLY A O 1
ATOM 1990 N N . LYS A 1 249 ? -10.706 -13.155 6.001 1.00 84.12 249 LYS A N 1
ATOM 1991 C CA . LYS A 1 249 ? -9.368 -13.174 5.396 1.00 84.12 249 LYS A CA 1
ATOM 1992 C C . LYS A 1 249 ? -8.342 -12.642 6.392 1.00 84.12 249 LYS A C 1
ATOM 1994 O O . LYS A 1 249 ? -8.659 -11.676 7.085 1.00 84.12 249 LYS A O 1
ATOM 1999 N N . PRO A 1 250 ? -7.123 -13.210 6.446 1.00 76.69 250 PRO A N 1
ATOM 2000 C CA . PRO A 1 250 ? -6.082 -12.779 7.372 1.00 76.69 250 PRO A CA 1
ATOM 2001 C C . PRO A 1 250 ? -5.532 -11.423 6.924 1.00 76.69 250 PRO A C 1
ATOM 2003 O O . PRO A 1 250 ? -4.481 -11.345 6.305 1.00 76.69 250 PRO A O 1
ATOM 2006 N N . LEU A 1 251 ? -6.277 -10.353 7.185 1.00 85.31 251 LEU A N 1
ATOM 2007 C CA . LEU A 1 251 ? -5.917 -8.968 6.911 1.00 85.31 251 LEU A CA 1
ATOM 2008 C C . LEU A 1 251 ? -5.572 -8.276 8.224 1.00 85.31 251 LEU A C 1
ATOM 2010 O O . LEU A 1 251 ? -6.171 -8.555 9.260 1.00 85.31 251 LEU A O 1
ATOM 2014 N N . ARG A 1 252 ? -4.671 -7.295 8.193 1.00 83.81 252 ARG A N 1
ATOM 2015 C CA . ARG A 1 252 ? -4.432 -6.451 9.371 1.00 83.81 252 ARG A CA 1
ATOM 2016 C C . ARG A 1 252 ? -5.698 -5.716 9.829 1.00 83.81 252 ARG A C 1
ATOM 2018 O O . ARG A 1 252 ? -5.894 -5.520 11.026 1.00 83.81 252 ARG A O 1
ATOM 2025 N N . GLU A 1 253 ? -6.561 -5.333 8.889 1.00 87.06 253 GLU A N 1
ATOM 2026 C CA . GLU A 1 253 ? -7.879 -4.770 9.176 1.00 87.06 253 GLU A CA 1
ATOM 2027 C C . GLU A 1 253 ? -8.762 -5.748 9.973 1.00 87.06 253 GLU A C 1
ATOM 2029 O O . GLU A 1 253 ? -9.476 -5.299 10.863 1.00 87.06 253 GLU A O 1
ATOM 2034 N N . LEU A 1 254 ? -8.664 -7.065 9.740 1.00 85.50 254 LEU A N 1
ATOM 2035 C CA . LEU A 1 254 ? -9.380 -8.073 10.532 1.00 85.50 254 LEU A CA 1
ATOM 2036 C C . LEU A 1 254 ? -8.897 -8.087 11.985 1.00 85.50 254 LEU A C 1
ATOM 2038 O O . LEU A 1 254 ? -9.715 -7.942 12.886 1.00 85.50 254 LEU A O 1
ATOM 2042 N N . CYS A 1 255 ? -7.584 -8.182 12.225 1.00 83.00 255 CYS A N 1
ATOM 2043 C CA . CYS A 1 255 ? -7.052 -8.170 13.594 1.00 83.00 255 CYS A CA 1
ATOM 2044 C C . CYS A 1 255 ? -7.476 -6.901 14.346 1.00 83.00 255 CYS A C 1
ATOM 2046 O O . CYS A 1 255 ? -7.853 -6.953 15.514 1.00 83.00 255 CYS A O 1
ATOM 2048 N N . ARG A 1 256 ? -7.468 -5.751 13.657 1.00 85.62 256 ARG A N 1
ATOM 2049 C CA . ARG A 1 256 ? -7.929 -4.490 14.242 1.00 85.62 256 ARG A CA 1
ATOM 2050 C C . ARG A 1 256 ? -9.434 -4.492 14.514 1.00 85.62 256 ARG A C 1
ATOM 2052 O O . ARG A 1 256 ? -9.854 -3.972 15.543 1.00 85.62 256 ARG A O 1
ATOM 2059 N N . ALA A 1 257 ? -10.238 -5.054 13.616 1.00 86.88 257 ALA A N 1
ATOM 2060 C CA . ALA A 1 257 ? -11.675 -5.200 13.813 1.00 86.88 257 ALA A CA 1
ATOM 2061 C C . ALA A 1 257 ? -11.981 -6.092 15.026 1.00 86.88 257 ALA A C 1
ATOM 2063 O O . ALA A 1 257 ? -12.803 -5.717 15.852 1.00 86.88 257 ALA A O 1
ATOM 2064 N N . GLU A 1 258 ? -11.278 -7.213 15.190 1.00 88.19 258 GLU A N 1
ATOM 2065 C CA . GLU A 1 258 ? -11.418 -8.112 16.345 1.00 88.19 258 GLU A CA 1
ATOM 2066 C C . GLU A 1 258 ? -11.006 -7.454 17.670 1.00 88.19 258 GLU A C 1
ATOM 2068 O O . GLU A 1 258 ? -11.623 -7.715 18.702 1.00 88.19 258 GLU A O 1
ATOM 2073 N N . GLU A 1 259 ? -9.975 -6.602 17.667 1.00 87.44 259 GLU A N 1
ATOM 2074 C CA . GLU A 1 259 ? -9.615 -5.779 18.829 1.00 87.44 259 GLU A CA 1
ATOM 2075 C C . GLU A 1 259 ? -10.744 -4.818 19.197 1.00 87.44 259 GLU A C 1
ATOM 2077 O O . GLU A 1 259 ? -11.196 -4.822 20.339 1.00 87.44 259 GLU A O 1
ATOM 2082 N N . LEU A 1 260 ? -11.232 -4.039 18.226 1.00 87.31 260 LEU A N 1
ATOM 2083 C CA . LEU A 1 260 ? -12.305 -3.071 18.453 1.00 87.31 260 LEU A CA 1
ATOM 2084 C C . LEU A 1 260 ? -13.622 -3.745 18.845 1.00 87.31 260 LEU A C 1
ATOM 2086 O O . LEU A 1 260 ? -14.374 -3.195 19.639 1.00 87.31 260 LEU A O 1
ATOM 2090 N N . TYR A 1 261 ? -13.898 -4.945 18.333 1.00 88.62 261 TYR A N 1
ATOM 2091 C CA . TYR A 1 261 ? -15.111 -5.690 18.665 1.00 88.62 261 TYR A CA 1
ATOM 2092 C C . TYR A 1 261 ? -15.166 -6.100 20.145 1.00 88.62 261 TYR A C 1
ATOM 2094 O O . TYR A 1 261 ? -16.252 -6.271 20.685 1.00 88.62 261 TYR A O 1
ATOM 2102 N N . LYS A 1 262 ? -14.016 -6.223 20.824 1.00 88.44 262 LYS A N 1
ATOM 2103 C CA . LYS A 1 262 ? -13.951 -6.472 22.278 1.00 88.44 262 LYS A CA 1
ATOM 2104 C C . LYS A 1 262 ? -14.282 -5.233 23.115 1.00 88.44 262 LYS A C 1
ATOM 2106 O O . LYS A 1 262 ? -14.505 -5.370 24.313 1.00 88.44 262 LYS A O 1
ATOM 2111 N N . GLU A 1 263 ? -14.248 -4.047 22.508 1.00 78.88 263 GLU A N 1
ATOM 2112 C CA . GLU A 1 263 ? -14.576 -2.766 23.146 1.00 78.88 263 GLU A CA 1
ATOM 2113 C C . GLU A 1 263 ? -16.069 -2.396 22.995 1.00 78.88 263 GLU A C 1
ATOM 2115 O O . GLU A 1 263 ? -16.501 -1.414 23.600 1.00 78.88 263 GLU A O 1
ATOM 2120 N N . LEU A 1 264 ? -16.836 -3.155 22.192 1.00 83.75 264 LEU A N 1
ATOM 2121 C CA . LEU A 1 264 ? -18.287 -3.001 21.981 1.00 83.75 264 LEU A CA 1
ATOM 2122 C C . LEU A 1 264 ? -19.102 -3.667 23.098 1.00 83.75 264 LEU A C 1
ATOM 2124 O O . LEU A 1 264 ? -20.149 -3.082 23.458 1.00 83.75 264 LEU A O 1
#

Secondary structure (DSSP, 8-state):
-HHHHHHHHHHTTTSS-HHHHHHHHHHHHHHHHHHHHTTTS-HHHHHHHHHHHHHHHHHHHHHHHHHHHHHHHHHHHHHHHHHTS--HHHHHHHHHHHHHHHHHH---THHHHHHHHHHHHHHHHHHHTT-HHHHHHHHHHH--SSHHHHHHHHHHHHHHHHHHTT-HHHHHHHHHHS-HHHHTSHHHHHHHHHHTT-HHHHHHHHHH---SSHHHHHHHHHHHHHHHHHTT-HHHHHHHHHHHHHT-S--HHHHHHHHHHTT-

pLDDT: mean 88.18, std 9.82, range [56.31, 98.44]

Sequence (264 aa):
MQKEEAIKIYKSFASMKKLPIIASLAAMIAGLIIFFLNINAGSLFIYIALIFTGLCALCSLICFYYAILKVLKLFQKVSEVLNEDLDQEEYLQLTEAIVSYGKNSKPVWMQKLLYPAFQFQYISALVVNGMIVQAKEYLSQNGIRTKYFYNLAQVYIDLAEARSIGDNGKYIKTYESAPKAYKRVKIHSFVALIVQGKYDEAIDDLLNYTPKNKRDAVQRHMLLGEAYLKKGLVSEAKSHIEYVINIGKPLRELCRAEELYKEL